Protein AF-0000000077934939 (afdb_homodimer)

Structure (mmCIF, N/CA/C/O backbone):
data_AF-0000000077934939-model_v1
#
loop_
_entity.id
_entity.type
_entity.pdbx_description
1 polymer 'HEPN domain-containing protein'
#
loop_
_atom_site.group_PDB
_atom_site.id
_atom_site.type_symbol
_atom_site.label_atom_id
_atom_site.label_alt_id
_atom_site.label_comp_id
_atom_site.label_asym_id
_atom_site.label_entity_id
_atom_site.label_seq_id
_atom_site.pdbx_PDB_ins_code
_atom_site.Cartn_x
_atom_site.Cartn_y
_atom_site.Cartn_z
_atom_site.occupancy
_atom_site.B_iso_or_equiv
_atom_site.auth_seq_id
_atom_site.auth_comp_id
_atom_site.auth_asym_id
_atom_site.auth_atom_id
_atom_site.pdbx_PDB_model_num
ATOM 1 N N . MET A 1 1 ? 3.49 -32.812 13.523 1 25.86 1 MET A N 1
ATOM 2 C CA . MET A 1 1 ? 4.418 -31.969 12.773 1 25.86 1 MET A CA 1
ATOM 3 C C . MET A 1 1 ? 3.678 -31.109 11.758 1 25.86 1 MET A C 1
ATOM 5 O O . MET A 1 1 ? 3.096 -31.625 10.805 1 25.86 1 MET A O 1
ATOM 9 N N . SER A 1 2 ? 3.084 -29.984 12.109 1 29.44 2 SER A N 1
ATOM 10 C CA . SER A 1 2 ? 2.1 -29.172 11.414 1 29.44 2 SER A CA 1
ATOM 11 C C . SER A 1 2 ? 2.662 -28.625 10.109 1 29.44 2 SER A C 1
ATOM 13 O O . SER A 1 2 ? 3.771 -28.078 10.078 1 29.44 2 SER A O 1
ATOM 15 N N . GLN A 1 3 ? 2.555 -29.281 9.023 1 32.81 3 GLN A N 1
ATOM 16 C CA . GLN A 1 3 ? 3.045 -28.938 7.695 1 32.81 3 GLN A CA 1
ATOM 17 C C . GLN A 1 3 ? 2.918 -27.438 7.434 1 32.81 3 GLN A C 1
ATOM 19 O O . GLN A 1 3 ? 1.808 -26.906 7.383 1 32.81 3 GLN A O 1
ATOM 24 N N . THR A 1 4 ? 3.721 -26.672 7.875 1 39.75 4 THR A N 1
ATOM 25 C CA . THR A 1 4 ? 3.859 -25.234 7.652 1 39.75 4 THR A CA 1
ATOM 26 C C . THR A 1 4 ? 3.637 -24.891 6.18 1 39.75 4 THR A C 1
ATOM 28 O O . THR A 1 4 ? 4.457 -25.234 5.328 1 39.75 4 THR A O 1
ATOM 31 N N . GLN A 1 5 ? 2.494 -25.109 5.656 1 40.03 5 GLN A N 1
ATOM 32 C CA . GLN A 1 5 ? 1.989 -24.984 4.293 1 40.03 5 GLN A CA 1
ATOM 33 C C . GLN A 1 5 ? 2.377 -23.641 3.684 1 40.03 5 GLN A C 1
ATOM 35 O O . GLN A 1 5 ? 1.931 -22.594 4.148 1 40.03 5 GLN A O 1
ATOM 40 N N . HIS A 1 6 ? 3.68 -23.547 3.371 1 50.12 6 HIS A N 1
ATOM 41 C CA . HIS A 1 6 ? 4.07 -22.469 2.475 1 50.12 6 HIS A CA 1
ATOM 42 C C . HIS A 1 6 ? 3.092 -22.328 1.313 1 50.12 6 HIS A C 1
ATOM 44 O O . HIS A 1 6 ? 2.834 -23.297 0.598 1 50.12 6 HIS A O 1
ATOM 50 N N . VAL A 1 7 ? 2.041 -21.531 1.434 1 57.69 7 VAL A N 1
ATOM 51 C CA . VAL A 1 7 ? 0.712 -21.703 0.86 1 57.69 7 VAL A CA 1
ATOM 52 C C . VAL A 1 7 ? 0.675 -21.125 -0.55 1 57.69 7 VAL A C 1
ATOM 54 O O . VAL A 1 7 ? 0.722 -21.859 -1.536 1 57.69 7 VAL A O 1
ATOM 57 N N . THR A 1 8 ? 0.71 -19.719 -0.631 1 56.31 8 THR A N 1
ATOM 58 C CA . THR A 1 8 ? 0.161 -19.141 -1.854 1 56.31 8 THR A CA 1
ATOM 59 C C . THR A 1 8 ? 1.22 -19.094 -2.951 1 56.31 8 THR A C 1
ATOM 61 O O . THR A 1 8 ? 0.967 -19.5 -4.086 1 56.31 8 THR A O 1
ATOM 64 N N . ARG A 1 9 ? 2.426 -18.734 -2.584 1 65.19 9 ARG A N 1
ATOM 65 C CA . ARG A 1 9 ? 3.461 -18.578 -3.602 1 65.19 9 ARG A CA 1
ATOM 66 C C . ARG A 1 9 ? 3.904 -19.938 -4.148 1 65.19 9 ARG A C 1
ATOM 68 O O . ARG A 1 9 ? 4.133 -20.078 -5.352 1 65.19 9 ARG A O 1
ATOM 75 N N . PHE A 1 10 ? 3.938 -20.797 -3.26 1 53.16 10 PHE A N 1
ATOM 76 C CA . PHE A 1 10 ? 4.336 -22.125 -3.68 1 53.16 10 PHE A CA 1
ATOM 77 C C . PHE A 1 10 ? 3.344 -22.703 -4.684 1 53.16 10 PHE A C 1
ATOM 79 O O . PHE A 1 10 ? 3.74 -23.25 -5.719 1 53.16 10 PHE A O 1
ATOM 86 N N . ILE A 1 11 ? 2.184 -22.547 -4.441 1 56.19 11 ILE A N 1
ATOM 87 C CA . ILE A 1 11 ? 1.147 -23.078 -5.316 1 56.19 11 ILE A CA 1
ATOM 88 C C . ILE A 1 11 ? 1.246 -22.438 -6.691 1 56.19 11 ILE A C 1
ATOM 90 O O . ILE A 1 11 ? 1.162 -23.109 -7.715 1 56.19 11 ILE A O 1
ATOM 94 N N . ILE A 1 12 ? 1.612 -21.25 -6.609 1 59.38 12 ILE A N 1
ATOM 95 C CA . ILE A 1 12 ? 1.693 -20.5 -7.859 1 59.38 12 ILE A CA 1
ATOM 96 C C . ILE A 1 12 ? 2.904 -20.969 -8.664 1 59.38 12 ILE A C 1
ATOM 98 O O . ILE A 1 12 ? 2.809 -21.172 -9.875 1 59.38 12 ILE A O 1
ATOM 102 N N . SER A 1 13 ? 3.988 -20.984 -7.938 1 60.22 13 SER A N 1
ATOM 103 C CA . SER A 1 13 ? 5.199 -21.406 -8.633 1 60.22 13 SER A CA 1
ATOM 104 C C . SER A 1 13 ? 4.996 -22.75 -9.336 1 60.22 13 SER A C 1
ATOM 106 O O . SER A 1 13 ? 5.445 -22.922 -10.469 1 60.22 13 SER A O 1
ATOM 108 N N . CYS A 1 14 ? 4.285 -23.594 -8.742 1 54.88 14 CYS A N 1
ATOM 109 C CA . CYS A 1 14 ? 4.027 -24.906 -9.305 1 54.88 14 CYS A CA 1
ATOM 110 C C . CYS A 1 14 ? 3.137 -24.812 -10.539 1 54.88 14 CYS A C 1
ATOM 112 O O . CYS A 1 14 ? 3.361 -25.516 -11.523 1 54.88 14 CYS A O 1
ATOM 114 N N . HIS A 1 15 ? 2.318 -23.906 -10.516 1 59.53 15 HIS A N 1
ATOM 115 C CA . HIS A 1 15 ? 1.362 -23.812 -11.609 1 59.53 15 HIS A CA 1
ATOM 116 C C . HIS A 1 15 ? 1.933 -23.016 -12.773 1 59.53 15 HIS A C 1
ATOM 118 O O . HIS A 1 15 ? 1.657 -23.312 -13.938 1 59.53 15 HIS A O 1
ATOM 124 N N . LEU A 1 16 ? 2.721 -22.062 -12.398 1 58.97 16 LEU A N 1
ATOM 125 C CA . LEU A 1 16 ? 3.379 -21.297 -13.453 1 58.97 16 LEU A CA 1
ATOM 126 C C . LEU A 1 16 ? 4.305 -22.172 -14.273 1 58.97 16 LEU A C 1
ATOM 128 O O . LEU A 1 16 ? 4.414 -22 -15.492 1 58.97 16 LEU A O 1
ATOM 132 N N . ALA A 1 17 ? 4.941 -23.062 -13.633 1 54.53 17 ALA A N 1
ATOM 133 C CA . ALA A 1 17 ? 5.824 -24 -14.336 1 54.53 17 ALA A CA 1
ATOM 134 C C . ALA A 1 17 ? 5.039 -24.844 -15.336 1 54.53 17 ALA A C 1
ATOM 136 O O . ALA A 1 17 ? 5.566 -25.219 -16.391 1 54.53 17 ALA A O 1
ATOM 137 N N . TYR A 1 18 ? 3.873 -25.109 -15.008 1 49.16 18 TYR A N 1
ATOM 138 C CA . TYR A 1 18 ? 3.045 -25.953 -15.859 1 49.16 18 TYR A CA 1
ATOM 139 C C . TYR A 1 18 ? 2.494 -25.172 -17.047 1 49.16 18 TYR A C 1
ATOM 141 O O . TYR A 1 18 ? 2.143 -25.766 -18.078 1 49.16 18 TYR A O 1
ATOM 149 N N . LEU A 1 19 ? 2.416 -23.875 -17.031 1 50.84 19 LEU A N 1
ATOM 150 C CA . LEU A 1 19 ? 1.651 -23.078 -17.984 1 50.84 19 LEU A CA 1
ATOM 151 C C . LEU A 1 19 ? 2.512 -22.688 -19.188 1 50.84 19 LEU A C 1
ATOM 153 O O . LEU A 1 19 ? 2.16 -21.766 -19.938 1 50.84 19 LEU A O 1
ATOM 157 N N . THR A 1 20 ? 3.619 -23.219 -19.422 1 47.97 20 THR A N 1
ATOM 158 C CA . THR A 1 20 ? 4.355 -22.938 -20.641 1 47.97 20 THR A CA 1
ATOM 159 C C . THR A 1 20 ? 3.441 -23.047 -21.859 1 47.97 20 THR A C 1
ATOM 161 O O . THR A 1 20 ? 3.744 -22.5 -22.922 1 47.97 20 THR A O 1
ATOM 164 N N . SER A 1 21 ? 2.328 -23.766 -21.719 1 48.47 21 SER A N 1
ATOM 165 C CA . SER A 1 21 ? 1.605 -24 -22.953 1 48.47 21 SER A CA 1
ATOM 166 C C . SER A 1 21 ? 0.452 -23.031 -23.125 1 48.47 21 SER A C 1
ATOM 168 O O . SER A 1 21 ? -0.296 -23.109 -24.109 1 48.47 21 SER A O 1
ATOM 170 N N . ILE A 1 22 ? 0.073 -22.219 -22.172 1 50.75 22 ILE A N 1
ATOM 171 C CA . ILE A 1 22 ? -1.159 -21.438 -22.281 1 50.75 22 ILE A CA 1
ATOM 172 C C . ILE A 1 22 ? -0.925 -20.219 -23.172 1 50.75 22 ILE A C 1
ATOM 174 O O . ILE A 1 22 ? 0.042 -19.484 -22.969 1 50.75 22 ILE A O 1
ATOM 178 N N . ASP A 1 23 ? -1.587 -19.969 -24.328 1 54.91 23 ASP A N 1
ATOM 179 C CA . ASP A 1 23 ? -1.701 -18.859 -25.266 1 54.91 23 ASP A CA 1
ATOM 180 C C . ASP A 1 23 ? -2.668 -17.797 -24.75 1 54.91 23 ASP A C 1
ATOM 182 O O . ASP A 1 23 ? -3.637 -18.125 -24.062 1 54.91 23 ASP A O 1
ATOM 186 N N . PRO A 1 24 ? -2.613 -16.328 -25.109 1 61.47 24 PRO A N 1
ATOM 187 C CA . PRO A 1 24 ? -1.602 -15.414 -25.641 1 61.47 24 PRO A CA 1
ATOM 188 C C . PRO A 1 24 ? -0.481 -15.133 -24.641 1 61.47 24 PRO A C 1
ATOM 190 O O . PRO A 1 24 ? -0.717 -15.133 -23.422 1 61.47 24 PRO A O 1
ATOM 193 N N . PRO A 1 25 ? 0.673 -15.07 -25.203 1 60.78 25 PRO A N 1
ATOM 194 C CA . PRO A 1 25 ? 1.934 -14.836 -24.484 1 60.78 25 PRO A CA 1
ATOM 195 C C . PRO A 1 25 ? 1.846 -13.68 -23.5 1 60.78 25 PRO A C 1
ATOM 197 O O . PRO A 1 25 ? 2.494 -13.711 -22.453 1 60.78 25 PRO A O 1
ATOM 200 N N . LYS A 1 26 ? 0.829 -12.844 -23.781 1 67.25 26 LYS A N 1
ATOM 201 C CA . LYS A 1 26 ? 0.764 -11.641 -22.953 1 67.25 26 LYS A CA 1
ATOM 202 C C . LYS A 1 26 ? 0.243 -11.953 -21.562 1 67.25 26 LYS A C 1
ATOM 204 O O . LYS A 1 26 ? 0.729 -11.406 -20.578 1 67.25 26 LYS A O 1
ATOM 209 N N . PHE A 1 27 ? -0.582 -12.906 -21.438 1 68.5 27 PHE A N 1
ATOM 210 C CA . PHE A 1 27 ? -1.16 -13.258 -20.141 1 68.5 27 PHE A CA 1
ATOM 211 C C . PHE A 1 27 ? -0.153 -14.008 -19.281 1 68.5 27 PHE A C 1
ATOM 213 O O . PH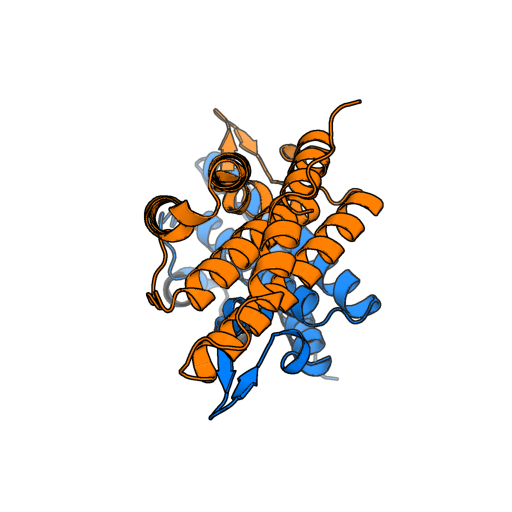E A 1 27 ? -0.09 -13.805 -18.062 1 68.5 27 PHE A O 1
ATOM 220 N N . ARG A 1 28 ? 0.558 -14.68 -20.016 1 77.88 28 ARG A N 1
ATOM 221 C CA . ARG A 1 28 ? 1.606 -15.398 -19.297 1 77.88 28 ARG A CA 1
ATOM 222 C C . ARG A 1 28 ? 2.645 -14.438 -18.734 1 77.88 28 ARG A C 1
ATOM 224 O O . ARG A 1 28 ? 3.109 -14.609 -17.609 1 77.88 28 ARG A O 1
ATOM 231 N N . GLU A 1 29 ? 2.871 -13.492 -19.547 1 83.94 29 GLU A N 1
ATOM 232 C CA . GLU A 1 29 ? 3.861 -12.523 -19.094 1 83.94 29 GLU A CA 1
ATOM 233 C C . GLU A 1 29 ? 3.334 -11.695 -17.922 1 83.94 29 GLU A C 1
ATOM 235 O O . GLU A 1 29 ? 4.09 -11.352 -17.016 1 83.94 29 GLU A O 1
ATOM 240 N N . PHE A 1 30 ? 2.105 -11.469 -17.984 1 86.69 30 PHE A N 1
ATOM 241 C CA . PHE A 1 30 ? 1.497 -10.703 -16.891 1 86.69 30 PHE A CA 1
ATOM 242 C C . PHE A 1 30 ? 1.431 -11.531 -15.617 1 86.69 30 PHE A C 1
ATOM 244 O O . PHE A 1 30 ? 1.684 -11.016 -14.531 1 86.69 30 PHE A O 1
ATOM 251 N N . ALA A 1 31 ? 1.086 -12.781 -15.734 1 87.44 31 ALA A N 1
ATOM 252 C CA . ALA A 1 31 ? 1.085 -13.688 -14.586 1 87.44 31 ALA A CA 1
ATOM 253 C C . ALA A 1 31 ? 2.469 -13.758 -13.945 1 87.44 31 ALA A C 1
ATOM 255 O O . ALA A 1 31 ? 2.596 -13.695 -12.719 1 87.44 31 ALA A O 1
ATOM 256 N N . LYS A 1 32 ? 3.428 -13.852 -14.773 1 89.12 32 LYS A N 1
ATOM 257 C CA . LYS A 1 32 ? 4.805 -13.875 -14.289 1 89.12 32 LYS A CA 1
ATOM 258 C C . LYS A 1 32 ? 5.156 -12.57 -13.578 1 89.12 32 LYS A C 1
ATOM 260 O O . LYS A 1 32 ? 5.855 -12.586 -12.562 1 89.12 32 LYS A O 1
ATOM 265 N N . GLY A 1 33 ? 4.656 -11.453 -14.172 1 91.44 33 GLY A N 1
ATOM 266 C CA . GLY A 1 33 ? 4.863 -10.164 -13.531 1 91.44 33 GLY A CA 1
ATOM 267 C C . GLY A 1 33 ? 4.266 -10.086 -12.133 1 91.44 33 GLY A C 1
ATOM 268 O O . GLY A 1 33 ? 4.934 -9.664 -11.188 1 91.44 33 GLY A O 1
ATOM 269 N N . PHE A 1 34 ? 3.104 -10.555 -12.016 1 91.88 34 PHE A N 1
ATOM 270 C CA . PHE A 1 34 ? 2.434 -10.562 -10.727 1 91.88 34 PHE A CA 1
ATOM 271 C C . PHE A 1 34 ? 3.178 -11.445 -9.727 1 91.88 34 PHE A C 1
ATOM 273 O O . PHE A 1 34 ? 3.338 -11.078 -8.562 1 91.88 34 PHE A O 1
ATOM 280 N N . TYR A 1 35 ? 3.596 -12.555 -10.195 1 91.5 35 TYR A N 1
ATOM 281 C CA . TYR A 1 35 ? 4.297 -13.484 -9.32 1 91.5 35 TYR A CA 1
ATOM 282 C C . TYR A 1 35 ? 5.609 -12.891 -8.828 1 91.5 35 TYR A C 1
ATOM 284 O O . TYR A 1 35 ? 5.961 -13.023 -7.652 1 91.5 35 TYR A O 1
ATOM 292 N N . ARG A 1 36 ? 6.293 -12.258 -9.711 1 94 36 ARG A N 1
ATOM 293 C CA . ARG A 1 36 ? 7.551 -11.625 -9.336 1 94 36 ARG A CA 1
ATOM 294 C C . ARG A 1 36 ? 7.324 -10.547 -8.281 1 94 36 ARG A C 1
ATOM 296 O O . ARG A 1 36 ? 8.078 -10.445 -7.312 1 94 36 ARG A O 1
ATOM 303 N N . VAL A 1 37 ? 6.34 -9.758 -8.469 1 96.38 37 VAL A N 1
ATOM 304 C CA . VAL A 1 37 ? 6.035 -8.695 -7.516 1 96.38 37 VAL A CA 1
ATOM 305 C C . VAL A 1 37 ? 5.613 -9.305 -6.18 1 96.38 37 VAL A C 1
ATOM 307 O O . VAL A 1 37 ? 6.012 -8.828 -5.117 1 96.38 37 VAL A O 1
ATOM 310 N N . ALA A 1 38 ? 4.852 -10.375 -6.219 1 95.69 38 ALA A N 1
ATOM 311 C CA . ALA A 1 38 ? 4.414 -11.047 -5 1 95.69 38 ALA A CA 1
ATOM 312 C C . ALA A 1 38 ? 5.605 -11.562 -4.199 1 95.69 38 ALA A C 1
ATOM 314 O O . ALA A 1 38 ? 5.617 -11.484 -2.969 1 95.69 38 ALA A O 1
ATOM 315 N N . ARG A 1 39 ? 6.531 -12.078 -4.895 1 95.44 39 ARG A N 1
ATOM 316 C CA . ARG A 1 39 ? 7.738 -12.57 -4.238 1 95.44 39 ARG A CA 1
ATOM 317 C C . ARG A 1 39 ? 8.492 -11.438 -3.559 1 95.44 39 ARG A C 1
ATOM 319 O O . ARG A 1 39 ? 8.969 -11.594 -2.43 1 95.44 39 ARG A O 1
ATOM 326 N N . ARG A 1 40 ? 8.602 -10.352 -4.227 1 97.25 40 ARG A N 1
ATOM 327 C CA . ARG A 1 40 ? 9.266 -9.188 -3.643 1 97.25 40 ARG A CA 1
ATOM 328 C C . ARG A 1 40 ? 8.508 -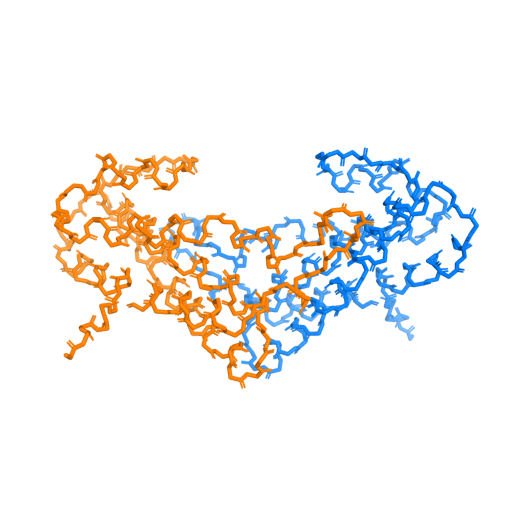8.68 -2.42 1 97.25 40 ARG A C 1
ATOM 330 O O . ARG A 1 40 ? 9.117 -8.281 -1.427 1 97.25 40 ARG A O 1
ATOM 337 N N . ASP A 1 41 ? 7.191 -8.688 -2.496 1 98 41 ASP A N 1
ATOM 338 C CA . ASP A 1 41 ? 6.375 -8.273 -1.358 1 98 41 ASP A CA 1
ATOM 339 C C . ASP A 1 41 ? 6.621 -9.18 -0.152 1 98 41 ASP A C 1
ATOM 341 O O . ASP A 1 41 ? 6.652 -8.711 0.987 1 98 41 ASP A O 1
ATOM 345 N N . ASN A 1 42 ? 6.738 -10.469 -0.422 1 97.56 42 ASN A N 1
ATOM 346 C CA . ASN A 1 42 ? 7.047 -11.398 0.662 1 97.56 42 ASN A CA 1
ATOM 347 C C . ASN A 1 42 ? 8.391 -11.07 1.311 1 97.56 42 ASN A C 1
ATOM 349 O O . ASN A 1 42 ? 8.516 -11.102 2.537 1 97.56 42 ASN A O 1
ATOM 353 N N . GLU A 1 43 ? 9.344 -10.766 0.51 1 98.19 43 GLU A N 1
ATOM 354 C CA . GLU A 1 43 ? 10.648 -10.367 1.025 1 98.19 43 GLU A CA 1
ATOM 355 C C . GLU A 1 43 ? 10.547 -9.094 1.87 1 98.19 43 GLU A C 1
ATOM 357 O O . GLU A 1 43 ? 11.172 -9 2.928 1 98.19 43 GLU A O 1
ATOM 362 N N . ARG A 1 44 ? 9.797 -8.148 1.394 1 98.56 44 ARG A N 1
ATOM 363 C CA . ARG A 1 44 ? 9.578 -6.91 2.133 1 98.56 44 ARG A CA 1
ATOM 364 C C . ARG A 1 44 ? 8.906 -7.18 3.473 1 98.56 44 ARG A C 1
ATOM 366 O O . ARG A 1 44 ? 9.25 -6.57 4.484 1 98.56 44 ARG A O 1
ATOM 373 N N . ALA A 1 45 ? 7.914 -8.047 3.461 1 98.5 45 ALA A N 1
ATOM 374 C CA . ALA A 1 45 ? 7.23 -8.398 4.699 1 98.5 45 ALA A CA 1
ATOM 375 C C . ALA A 1 45 ? 8.203 -8.984 5.719 1 98.5 45 ALA A C 1
ATOM 377 O O . ALA A 1 45 ? 8.188 -8.609 6.891 1 98.5 45 ALA A O 1
ATOM 378 N N . LYS A 1 46 ? 9.008 -9.875 5.27 1 98.56 46 LYS A N 1
ATOM 379 C CA . LYS A 1 46 ? 9.969 -10.531 6.148 1 98.56 46 LYS A CA 1
ATOM 380 C C . LYS A 1 46 ? 10.992 -9.539 6.68 1 98.56 46 LYS A C 1
ATOM 382 O O . LYS A 1 46 ? 11.359 -9.578 7.855 1 98.56 46 LYS A O 1
ATOM 387 N N . ARG A 1 47 ? 11.453 -8.656 5.812 1 98.62 47 ARG A N 1
ATOM 388 C CA . ARG A 1 47 ? 12.367 -7.613 6.258 1 98.62 47 ARG A CA 1
ATOM 389 C C . ARG A 1 47 ? 11.719 -6.723 7.312 1 98.62 47 ARG A C 1
ATOM 391 O O . ARG A 1 47 ? 12.359 -6.359 8.305 1 98.62 47 ARG A O 1
ATOM 398 N N . ALA A 1 48 ? 10.516 -6.309 7.09 1 98.75 48 ALA A N 1
ATOM 399 C CA . ALA A 1 48 ? 9.789 -5.469 8.039 1 98.75 48 ALA A CA 1
ATOM 400 C C . ALA A 1 48 ? 9.648 -6.16 9.391 1 98.75 48 ALA A C 1
ATOM 402 O O . ALA A 1 48 ? 9.758 -5.516 10.438 1 98.75 48 ALA A O 1
ATOM 403 N N . LEU A 1 49 ? 9.398 -7.445 9.383 1 98.62 49 LEU A N 1
ATOM 404 C CA . LEU A 1 49 ? 9.305 -8.203 10.625 1 98.62 49 LEU A CA 1
ATOM 405 C C . LEU A 1 49 ? 10.617 -8.148 11.391 1 98.62 49 LEU A C 1
ATOM 407 O O . LEU A 1 49 ? 10.617 -7.988 12.617 1 98.62 49 LEU A O 1
ATOM 411 N N . GLU A 1 50 ? 11.695 -8.32 10.688 1 98.44 50 GLU A N 1
ATOM 412 C CA . GLU A 1 50 ? 13.016 -8.328 11.289 1 98.44 50 GLU A CA 1
ATOM 413 C C . GLU A 1 50 ? 13.281 -7.039 12.055 1 98.44 50 GLU A C 1
ATOM 415 O O . GLU A 1 50 ? 13.93 -7.051 13.109 1 98.44 50 GLU A O 1
ATOM 420 N N . ILE A 1 51 ? 12.797 -5.93 11.594 1 98.19 51 ILE A N 1
ATOM 421 C CA . ILE A 1 51 ? 13.062 -4.648 12.242 1 98.19 51 ILE A CA 1
ATOM 422 C C . ILE A 1 51 ? 11.844 -4.219 13.055 1 98.19 51 ILE A C 1
ATOM 424 O O . ILE A 1 51 ? 11.719 -3.051 13.43 1 98.19 51 ILE A O 1
ATOM 428 N N . ARG A 1 52 ? 10.859 -5.098 13.141 1 98.38 52 ARG A N 1
ATOM 429 C CA . ARG A 1 52 ? 9.672 -4.965 13.984 1 98.38 52 ARG A CA 1
ATOM 430 C C . ARG A 1 52 ? 8.781 -3.828 13.492 1 98.38 52 ARG A C 1
ATOM 432 O O . ARG A 1 52 ? 8.188 -3.104 14.297 1 98.38 52 ARG A O 1
ATOM 439 N N . ASP A 1 53 ? 8.82 -3.506 12.266 1 98.69 53 ASP A N 1
ATOM 440 C CA . ASP A 1 53 ? 7.797 -2.682 11.641 1 98.69 53 ASP A CA 1
ATOM 441 C C . ASP A 1 53 ? 6.574 -3.518 11.258 1 98.69 53 ASP A C 1
ATOM 443 O O . ASP A 1 53 ? 6.441 -3.939 10.109 1 98.69 53 ASP A O 1
ATOM 447 N N . PHE A 1 54 ? 5.695 -3.629 12.18 1 98.69 54 PHE A N 1
ATOM 448 C CA . PHE A 1 54 ? 4.629 -4.613 12.055 1 98.69 54 PHE A CA 1
ATOM 449 C C . PHE A 1 54 ? 3.59 -4.156 11.039 1 98.69 54 PHE A C 1
ATOM 451 O O . PHE A 1 54 ? 3.133 -4.949 10.211 1 98.69 54 PHE A O 1
ATOM 458 N N . PRO A 1 55 ? 3.209 -2.877 10.992 1 98.62 55 PRO A N 1
ATOM 459 C CA . PRO A 1 55 ? 2.258 -2.461 9.953 1 98.62 55 PRO A CA 1
ATOM 460 C C . PRO A 1 55 ? 2.771 -2.723 8.539 1 98.62 55 PRO A C 1
ATOM 462 O O . PRO A 1 55 ? 2.039 -3.252 7.703 1 98.62 55 PRO A O 1
ATOM 465 N N . GLU A 1 56 ? 4.008 -2.389 8.289 1 98.56 56 GLU A N 1
ATOM 466 C CA . GLU A 1 56 ? 4.598 -2.65 6.977 1 98.56 56 GLU A CA 1
ATOM 467 C C . GLU A 1 56 ? 4.613 -4.145 6.668 1 98.56 56 GLU A C 1
ATOM 469 O O . GLU A 1 56 ? 4.328 -4.555 5.539 1 98.56 56 GLU A O 1
ATOM 474 N N . CYS A 1 57 ? 4.988 -4.93 7.676 1 98.69 57 CYS A N 1
ATOM 475 C CA . CYS A 1 57 ? 5.012 -6.383 7.527 1 98.69 57 CYS A CA 1
ATOM 476 C C . CYS A 1 57 ? 3.646 -6.91 7.109 1 98.69 57 CYS A C 1
ATOM 478 O O . CYS A 1 57 ? 3.541 -7.695 6.164 1 98.69 57 CYS A O 1
ATOM 480 N N . PHE A 1 58 ? 2.672 -6.512 7.828 1 98.44 58 PHE A N 1
ATOM 481 C CA . PHE A 1 58 ? 1.325 -7.031 7.613 1 98.44 58 PHE A CA 1
ATOM 482 C C . PHE A 1 58 ? 0.779 -6.578 6.266 1 98.44 58 PHE A C 1
ATOM 484 O O . PHE A 1 58 ? 0.153 -7.359 5.547 1 98.44 58 PHE A O 1
ATOM 491 N N . PHE A 1 59 ? 1.03 -5.352 5.844 1 98.12 59 PHE A N 1
ATOM 492 C CA . PHE A 1 59 ? 0.642 -4.816 4.547 1 98.12 59 PHE A CA 1
ATOM 493 C C . PHE A 1 59 ? 1.237 -5.645 3.416 1 98.12 59 PHE A C 1
ATOM 495 O O . PHE A 1 59 ? 0.514 -6.113 2.535 1 98.12 59 PHE A O 1
ATOM 502 N N . TYR A 1 60 ? 2.527 -5.875 3.504 1 98.38 60 TYR A N 1
ATOM 503 C CA . TYR A 1 60 ? 3.189 -6.559 2.396 1 98.38 60 TYR A CA 1
ATOM 504 C C . TYR A 1 60 ? 2.848 -8.047 2.391 1 98.38 60 TYR A C 1
ATOM 506 O O . TYR A 1 60 ? 2.871 -8.688 1.34 1 98.38 60 TYR A O 1
ATOM 514 N N . SER A 1 61 ? 2.529 -8.625 3.57 1 97.69 61 SER A N 1
ATOM 515 C CA . SER A 1 61 ? 2.012 -9.984 3.564 1 97.69 61 SER A CA 1
ATOM 516 C C . SER A 1 61 ? 0.707 -10.078 2.779 1 97.69 61 SER A C 1
ATOM 518 O O . SER A 1 61 ? 0.517 -11.008 1.988 1 97.69 61 SER A O 1
ATOM 520 N N . GLN A 1 62 ? -0.132 -9.164 3.098 1 97 62 GLN A N 1
ATOM 521 C CA . GLN A 1 62 ? -1.397 -9.109 2.371 1 97 62 GLN A CA 1
ATOM 522 C C . GLN A 1 62 ? -1.167 -8.938 0.874 1 97 62 GLN A C 1
ATOM 524 O O . GLN A 1 62 ? -1.763 -9.641 0.06 1 97 62 GLN A O 1
ATOM 529 N N . GLN A 1 63 ? -0.322 -7.977 0.48 1 96.5 63 GLN A N 1
ATOM 530 C CA . GLN A 1 63 ? -0.025 -7.715 -0.924 1 96.5 63 GLN A CA 1
ATOM 531 C C . GLN A 1 63 ? 0.547 -8.953 -1.607 1 96.5 63 GLN A C 1
ATOM 533 O O . GLN A 1 63 ? 0.204 -9.25 -2.752 1 96.5 63 GLN A O 1
ATOM 538 N N . SER A 1 64 ? 1.41 -9.633 -0.901 1 96.69 64 SER A N 1
ATOM 539 C CA . SER A 1 64 ? 2.033 -10.836 -1.448 1 96.69 64 SER A CA 1
ATOM 540 C C . SER A 1 64 ? 0.988 -11.898 -1.788 1 96.69 64 SER A C 1
ATOM 542 O O . SER A 1 64 ? 0.989 -12.445 -2.893 1 96.69 64 SER A O 1
ATOM 544 N N . VAL A 1 65 ? 0.106 -12.164 -0.891 1 94.81 65 VAL A N 1
ATOM 545 C CA . VAL A 1 65 ? -0.927 -13.172 -1.097 1 94.81 65 VAL A CA 1
ATOM 546 C C . VAL A 1 65 ? -1.854 -12.742 -2.23 1 94.81 65 VAL A C 1
ATOM 548 O O . VAL A 1 65 ? -2.148 -13.523 -3.133 1 94.81 65 VAL A O 1
ATOM 551 N N . GLU A 1 66 ? -2.332 -11.523 -2.191 1 92.94 66 GLU A N 1
ATOM 552 C CA . GLU A 1 66 ? -3.254 -11.016 -3.205 1 92.94 66 GLU A CA 1
ATOM 553 C C . GLU A 1 66 ? -2.652 -11.125 -4.602 1 92.94 66 GLU A C 1
ATOM 555 O O . GLU A 1 66 ? -3.303 -11.617 -5.527 1 92.94 66 GLU A O 1
ATOM 560 N N . LYS A 1 67 ? -1.459 -10.703 -4.773 1 92.88 67 LYS A N 1
ATOM 561 C CA . LYS A 1 67 ? -0.828 -10.695 -6.09 1 92.88 67 LYS A CA 1
ATOM 562 C C . LYS A 1 67 ? -0.485 -12.109 -6.539 1 92.88 67 LYS A C 1
ATOM 564 O O . LYS A 1 67 ? -0.495 -12.406 -7.738 1 92.88 67 LYS A O 1
ATOM 569 N N . SER A 1 68 ? -0.146 -13.023 -5.578 1 92.69 68 SER A N 1
ATOM 570 C CA . SER A 1 68 ? 0.031 -14.43 -5.93 1 92.69 68 SER A CA 1
ATOM 571 C C . SER A 1 68 ? -1.247 -15.016 -6.516 1 92.69 68 SER A C 1
ATOM 573 O O . SER A 1 68 ? -1.204 -15.742 -7.512 1 92.69 68 SER A O 1
ATOM 575 N N . VAL A 1 69 ? -2.324 -14.711 -5.895 1 90.5 69 VAL A N 1
ATOM 576 C CA . VAL A 1 69 ? -3.609 -15.211 -6.371 1 90.5 69 VAL A CA 1
ATOM 577 C C . VAL A 1 69 ? -3.934 -14.602 -7.73 1 90.5 69 VAL A C 1
ATOM 579 O O . VAL A 1 69 ? -4.41 -15.289 -8.633 1 90.5 69 VAL A O 1
ATOM 582 N N . LYS A 1 70 ? -3.672 -13.336 -7.918 1 89.56 70 LYS A N 1
ATOM 583 C CA . LYS A 1 70 ? -3.889 -12.68 -9.203 1 89.56 70 LYS A CA 1
ATOM 584 C C . LYS A 1 70 ? -3.039 -13.32 -10.297 1 89.56 70 LYS A C 1
ATOM 586 O O . LYS A 1 70 ? -3.477 -13.43 -11.445 1 89.56 70 LYS A O 1
ATOM 591 N N . ALA A 1 71 ? -1.821 -13.648 -9.93 1 89.25 71 ALA A N 1
ATOM 592 C CA . ALA A 1 71 ? -0.973 -14.352 -10.883 1 89.25 71 ALA A CA 1
ATOM 593 C C . ALA A 1 71 ? -1.632 -15.648 -11.352 1 89.25 71 ALA A C 1
ATOM 595 O O . ALA A 1 71 ? -1.637 -15.953 -12.547 1 89.25 71 ALA A O 1
ATOM 596 N N . MET A 1 72 ? -2.23 -16.375 -10.453 1 86.31 72 MET A N 1
ATOM 597 C CA . MET A 1 72 ? -2.902 -17.641 -10.789 1 86.31 72 MET A CA 1
ATOM 598 C C . MET A 1 72 ? -4.117 -17.375 -11.68 1 86.31 72 MET A C 1
ATOM 600 O O . MET A 1 72 ? -4.367 -18.125 -12.633 1 86.31 72 MET A O 1
ATOM 604 N N . LEU A 1 73 ? -4.836 -16.359 -11.312 1 86.19 73 LEU A N 1
ATOM 605 C CA . LEU A 1 73 ? -6.031 -16.016 -12.078 1 86.19 73 LEU A CA 1
ATOM 606 C C . LEU A 1 73 ? -5.664 -15.594 -13.5 1 86.19 73 LEU A C 1
ATOM 608 O O . LEU A 1 73 ? -6.379 -15.914 -14.453 1 86.19 73 LEU A O 1
ATOM 612 N N . GLU A 1 74 ? -4.59 -14.789 -13.594 1 84.06 74 GLU A N 1
ATOM 613 C CA . GLU A 1 74 ? -4.141 -14.344 -14.914 1 84.06 74 GLU A CA 1
ATOM 614 C C . GLU A 1 74 ? -3.762 -15.531 -15.797 1 84.06 74 GLU A C 1
ATOM 616 O O . GLU A 1 74 ? -3.918 -15.477 -17.016 1 84.06 74 GLU A O 1
ATOM 621 N N . LEU A 1 75 ? -3.254 -16.547 -15.219 1 79.88 75 LEU A N 1
ATOM 622 C CA . LEU A 1 75 ? -2.902 -17.75 -15.961 1 79.88 75 LEU A CA 1
ATOM 623 C C . LEU A 1 75 ? -4.145 -18.391 -16.562 1 79.88 75 LEU A C 1
ATOM 625 O O . LEU A 1 75 ? -4.062 -19.062 -17.594 1 79.88 75 LEU A O 1
ATOM 629 N N . LYS A 1 76 ? -5.238 -18.234 -15.938 1 76.69 76 LYS A N 1
ATOM 630 C CA . LYS A 1 76 ? -6.48 -18.812 -16.422 1 76.69 76 LYS A CA 1
ATOM 631 C C . LYS A 1 76 ? -7.188 -17.891 -17.406 1 76.69 76 LYS A C 1
ATOM 633 O O . LYS A 1 76 ? -8.25 -18.219 -17.938 1 76.69 76 LYS A O 1
ATOM 638 N N . LEU A 1 77 ? -6.539 -16.812 -17.812 1 65.31 77 LEU A N 1
ATOM 639 C CA . LEU A 1 77 ? -7.02 -15.852 -18.797 1 65.31 77 LEU A CA 1
ATOM 640 C C . LEU A 1 77 ? -8.281 -15.156 -18.312 1 65.31 77 LEU A C 1
ATOM 642 O O . LEU A 1 77 ? -9.148 -14.789 -19.094 1 65.31 77 LEU A O 1
ATOM 646 N N . ILE A 1 78 ? -8.508 -15.219 -17.188 1 59.03 78 ILE A N 1
ATOM 647 C CA . ILE A 1 78 ? -9.688 -14.555 -16.672 1 59.03 78 ILE A CA 1
ATOM 648 C C . ILE A 1 78 ? -9.375 -13.078 -16.406 1 59.03 78 ILE A C 1
ATOM 650 O O . ILE A 1 78 ? -8.594 -12.75 -15.516 1 59.03 78 ILE A O 1
ATOM 654 N N . TYR A 1 79 ? -8.867 -12.422 -17.531 1 53.81 79 TYR A N 1
ATOM 655 C CA . TYR A 1 79 ? -8.453 -11.039 -17.281 1 53.81 79 TYR A CA 1
ATOM 656 C C . TYR A 1 79 ? -9.656 -10.156 -17 1 53.81 79 TYR A C 1
ATOM 658 O O . TYR A 1 79 ? -10.57 -10.039 -17.812 1 53.81 79 TYR A O 1
ATOM 666 N N . ARG A 1 80 ? -10.008 -10.078 -15.773 1 59.69 80 ARG A N 1
ATOM 667 C CA . ARG A 1 80 ? -10.969 -9.023 -15.484 1 59.69 80 ARG A CA 1
ATOM 668 C C . ARG A 1 80 ? -10.266 -7.785 -14.93 1 59.69 80 ARG A C 1
ATOM 670 O O . ARG A 1 80 ? -9.234 -7.898 -14.258 1 59.69 80 ARG A O 1
ATOM 677 N N . LYS A 1 81 ? -10.602 -6.645 -15.461 1 55.5 81 LYS A N 1
ATOM 678 C CA . LYS A 1 81 ? -10.023 -5.367 -15.055 1 55.5 81 LYS A CA 1
ATOM 679 C C . LYS A 1 81 ? -10.094 -5.188 -13.539 1 55.5 81 LYS A C 1
ATOM 681 O O . LYS A 1 81 ? -9.109 -4.789 -12.906 1 55.5 81 LYS A O 1
ATOM 686 N N . GLU A 1 82 ? -11.297 -5.406 -13.047 1 62.34 82 GLU A N 1
ATOM 687 C CA . GLU A 1 82 ? -11.469 -5.234 -11.609 1 62.34 82 GLU A CA 1
ATOM 688 C C . GLU A 1 82 ? -11.727 -6.574 -10.922 1 62.34 82 GLU A C 1
ATOM 690 O O . GLU A 1 82 ? -12.516 -7.387 -11.414 1 62.34 82 GLU A O 1
ATOM 695 N N . HIS A 1 83 ? -10.828 -6.82 -10.062 1 65.31 83 HIS A N 1
ATOM 696 C CA . HIS A 1 83 ? -10.945 -8.133 -9.43 1 65.31 83 HIS A CA 1
ATOM 697 C C . HIS A 1 83 ? -11.5 -8.008 -8.016 1 65.31 83 HIS A C 1
ATOM 699 O O . HIS A 1 83 ? -11.062 -7.156 -7.242 1 65.31 83 HIS A O 1
ATOM 705 N N . ASP A 1 84 ? -12.578 -8.641 -7.891 1 82.81 84 ASP A N 1
ATOM 706 C CA . ASP A 1 84 ? -12.789 -9.188 -6.555 1 82.81 84 ASP A CA 1
ATOM 707 C C . ASP A 1 84 ? -11.992 -10.469 -6.355 1 82.81 84 ASP A C 1
ATOM 709 O O . ASP A 1 84 ? -12.453 -11.555 -6.707 1 82.81 84 ASP A O 1
ATOM 713 N N . VAL A 1 85 ? -10.875 -10.438 -5.746 1 87.88 85 VAL A N 1
ATOM 714 C CA . VAL A 1 85 ? -9.859 -11.492 -5.75 1 87.88 85 VAL A CA 1
ATOM 715 C C . VAL A 1 85 ? -10.406 -12.734 -5.059 1 87.88 85 VAL A C 1
ATOM 717 O O . VAL A 1 85 ? -10.18 -13.859 -5.516 1 87.88 85 VAL A O 1
ATOM 720 N N . ILE A 1 86 ? -11.164 -12.547 -3.998 1 89.31 86 ILE A N 1
ATOM 721 C CA . ILE A 1 86 ? -11.703 -13.695 -3.268 1 89.31 86 ILE A CA 1
ATOM 722 C C . ILE A 1 86 ? -12.742 -14.414 -4.121 1 89.31 86 ILE A C 1
ATOM 724 O O . ILE A 1 86 ? -12.688 -15.633 -4.293 1 89.31 86 ILE A O 1
ATOM 728 N N . ALA A 1 87 ? -13.672 -13.68 -4.645 1 88.5 87 ALA A N 1
ATOM 729 C CA . ALA A 1 87 ? -14.711 -14.266 -5.488 1 88.5 87 ALA A CA 1
ATOM 730 C C . ALA A 1 87 ? -14.109 -14.922 -6.727 1 88.5 87 ALA A C 1
ATOM 732 O O . ALA A 1 87 ? -14.508 -16.031 -7.113 1 88.5 87 ALA A O 1
ATOM 733 N N . ASP A 1 88 ? -13.172 -14.266 -7.32 1 88.81 88 ASP A N 1
ATOM 734 C CA . ASP A 1 88 ? -12.539 -14.781 -8.523 1 88.81 88 ASP A CA 1
ATOM 735 C C . ASP A 1 88 ? -11.773 -16.078 -8.234 1 88.81 88 ASP A C 1
ATOM 737 O O . ASP A 1 88 ? -11.836 -17.031 -9.016 1 88.81 88 ASP A O 1
ATOM 741 N N . ALA A 1 89 ? -11.062 -16.047 -7.148 1 88.25 89 ALA A N 1
ATOM 742 C CA . ALA A 1 89 ? -10.32 -17.25 -6.773 1 88.25 89 ALA A CA 1
ATOM 743 C C . ALA A 1 89 ? -11.266 -18.422 -6.527 1 88.25 89 ALA A C 1
ATOM 745 O O . ALA A 1 89 ? -11.039 -19.516 -7.043 1 88.25 89 ALA A O 1
ATOM 746 N N . SER A 1 90 ? -12.305 -18.156 -5.828 1 89.94 90 SER A N 1
ATOM 747 C CA . SER A 1 90 ? -13.266 -19.188 -5.484 1 89.94 90 SER A CA 1
ATOM 748 C C . SER A 1 90 ? -13.906 -19.797 -6.738 1 89.94 90 SER A C 1
ATOM 750 O O . SER A 1 90 ? -14.133 -21 -6.805 1 89.94 90 SER A O 1
ATOM 752 N N . SER A 1 91 ? -14.117 -19 -7.684 1 89.38 91 SER A N 1
ATOM 753 C CA . SER A 1 91 ? -14.875 -19.422 -8.859 1 89.38 91 SER A CA 1
ATOM 754 C C . SER A 1 91 ? -13.961 -20.031 -9.914 1 89.38 91 SER A C 1
ATOM 756 O O . SER A 1 91 ? -14.398 -20.844 -10.734 1 89.38 91 SER A O 1
ATOM 758 N N . ASN A 1 92 ? -12.703 -19.609 -9.852 1 86.19 92 ASN A N 1
ATOM 759 C CA . ASN A 1 92 ? -11.914 -19.922 -11.039 1 86.19 92 ASN A CA 1
ATOM 760 C C . ASN A 1 92 ? -10.711 -20.797 -10.703 1 86.19 92 ASN A C 1
ATOM 762 O O . ASN A 1 92 ? -10.023 -21.281 -11.609 1 86.19 92 ASN A O 1
ATOM 766 N N . LEU A 1 93 ? -10.461 -21.031 -9.438 1 87.5 93 LEU A N 1
ATOM 767 C CA . LEU A 1 93 ? -9.266 -21.797 -9.094 1 87.5 93 LEU A CA 1
ATOM 768 C C . LEU A 1 93 ? -9.641 -23.141 -8.461 1 87.5 93 LEU A C 1
ATOM 770 O O . LEU A 1 93 ? -8.938 -23.625 -7.574 1 87.5 93 LEU A O 1
ATOM 774 N N . GLN A 1 94 ? -10.672 -23.703 -8.844 1 87.38 94 GLN A N 1
ATOM 775 C CA . GLN A 1 94 ? -11.164 -24.969 -8.312 1 87.38 94 GLN A CA 1
ATOM 776 C C . GLN A 1 94 ? -10.188 -26.109 -8.609 1 87.38 94 GLN A C 1
ATOM 778 O O . GLN A 1 94 ? -10.148 -27.109 -7.891 1 87.38 94 GLN A O 1
ATOM 783 N N . ASP A 1 95 ? -9.445 -25.984 -9.602 1 84.75 95 ASP A N 1
ATOM 784 C CA . ASP A 1 95 ? -8.492 -27.016 -9.984 1 84.75 95 ASP A CA 1
ATOM 785 C C . ASP A 1 95 ? -7.418 -27.188 -8.914 1 84.75 95 ASP A C 1
ATOM 787 O O . ASP A 1 95 ? -6.695 -28.188 -8.914 1 84.75 95 ASP A O 1
ATOM 791 N N . LEU A 1 96 ? -7.34 -26.25 -8.008 1 84.75 96 LEU A N 1
ATOM 792 C CA . LEU A 1 96 ? -6.387 -26.359 -6.91 1 84.75 96 LEU A CA 1
ATOM 793 C C . LEU A 1 96 ? -6.824 -27.438 -5.918 1 84.75 96 LEU A C 1
ATOM 795 O O . LEU A 1 96 ? -6.039 -27.859 -5.07 1 84.75 96 LEU A O 1
ATOM 799 N N . GLY A 1 97 ? -8.094 -27.875 -6.012 1 87.44 97 GLY A N 1
ATOM 800 C CA . GLY A 1 97 ? -8.586 -28.875 -5.082 1 87.44 97 GLY A CA 1
ATOM 801 C C . GLY A 1 97 ? -8.57 -28.406 -3.637 1 87.44 97 GLY A C 1
ATOM 802 O O . GLY A 1 97 ? -9.07 -27.328 -3.324 1 87.44 97 GLY A O 1
ATOM 803 N N . GLU A 1 98 ? -7.898 -29.156 -2.795 1 85.19 98 GLU A N 1
ATOM 804 C CA . GLU A 1 98 ? -7.863 -28.875 -1.364 1 85.19 98 GLU A CA 1
ATOM 805 C C . GLU A 1 98 ? -7.023 -27.641 -1.068 1 85.19 98 GLU A C 1
ATOM 807 O O . GLU A 1 98 ? -7.23 -26.969 -0.055 1 85.19 98 GLU A O 1
ATOM 812 N N . GLU A 1 99 ? -6.137 -27.344 -1.945 1 86.69 99 GLU A N 1
ATOM 813 C CA . GLU A 1 99 ? -5.273 -26.188 -1.757 1 86.69 99 GLU A CA 1
ATOM 814 C C . GLU A 1 99 ? -6.055 -24.891 -1.917 1 86.69 99 GLU A C 1
ATOM 816 O O . GLU A 1 99 ? -5.609 -23.828 -1.468 1 86.69 99 GLU A O 1
ATOM 821 N N . LEU A 1 100 ? -7.195 -24.984 -2.559 1 88.5 100 LEU A N 1
ATOM 822 C CA . LEU A 1 100 ? -8.023 -23.812 -2.738 1 88.5 100 LEU A CA 1
ATOM 823 C C . LEU A 1 100 ? -8.469 -23.234 -1.393 1 88.5 100 LEU A C 1
ATOM 825 O O . LEU A 1 100 ? -8.5 -22.016 -1.206 1 88.5 100 LEU A O 1
ATOM 829 N N . ASP A 1 101 ? -8.773 -24.125 -0.501 1 89.44 101 ASP A N 1
ATOM 830 C CA . ASP A 1 101 ? -9.188 -23.688 0.825 1 89.44 101 ASP A CA 1
ATOM 831 C C . ASP A 1 101 ? -8.078 -22.891 1.506 1 89.44 101 ASP A C 1
ATOM 833 O O . ASP A 1 101 ? -8.352 -21.922 2.217 1 89.44 101 ASP A O 1
ATOM 837 N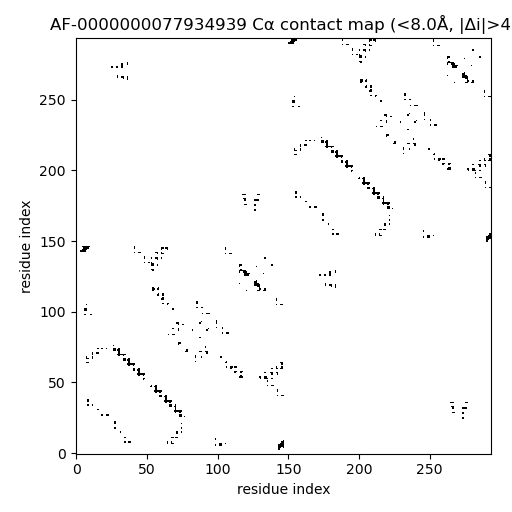 N . VAL A 1 102 ? -6.887 -23.297 1.318 1 88.88 102 VAL A N 1
ATOM 838 C CA . VAL A 1 102 ? -5.742 -22.609 1.905 1 88.88 102 VAL A CA 1
ATOM 839 C C . VAL A 1 102 ? -5.633 -21.203 1.333 1 88.88 102 VAL A C 1
ATOM 841 O O . VAL A 1 102 ? -5.414 -20.234 2.074 1 88.88 102 VAL A O 1
ATOM 844 N N . VAL A 1 103 ? -5.789 -21.125 0.049 1 90.56 103 VAL A N 1
ATOM 845 C CA . VAL A 1 103 ? -5.711 -19.859 -0.646 1 90.56 103 VAL A CA 1
ATOM 846 C C . VAL A 1 103 ? -6.832 -18.938 -0.158 1 90.56 103 VAL A C 1
ATOM 848 O O . VAL A 1 103 ? -6.59 -17.766 0.172 1 90.56 103 VAL A O 1
ATOM 851 N N . LEU A 1 104 ? -8.016 -19.469 -0.063 1 92.31 104 LEU A N 1
ATOM 852 C CA . LEU A 1 104 ? -9.172 -18.672 0.338 1 92.31 104 LEU A CA 1
ATOM 853 C C . LEU A 1 104 ? -9.055 -18.234 1.798 1 92.31 104 LEU A C 1
ATOM 855 O O . LEU A 1 104 ? -9.438 -17.125 2.152 1 92.31 104 LEU A O 1
ATOM 859 N N . ASN A 1 105 ? -8.523 -19.109 2.623 1 92.75 105 ASN A N 1
ATOM 860 C CA . ASN A 1 105 ? -8.305 -18.766 4.023 1 92.75 105 ASN A CA 1
ATOM 861 C C . ASN A 1 105 ? -7.277 -17.641 4.172 1 92.75 105 ASN A C 1
ATOM 863 O O . ASN A 1 105 ? -7.43 -16.766 5.02 1 92.75 105 ASN A O 1
ATOM 867 N N . ALA A 1 106 ? -6.246 -17.719 3.398 1 93.31 106 ALA A N 1
ATOM 868 C CA . ALA A 1 106 ? -5.227 -16.672 3.414 1 93.31 106 ALA A CA 1
ATOM 869 C C . ALA A 1 106 ? -5.816 -15.32 3.016 1 93.31 106 ALA A C 1
ATOM 871 O O . ALA A 1 106 ? -5.578 -14.312 3.68 1 93.31 106 ALA A O 1
ATOM 872 N N . LEU A 1 107 ? -6.594 -15.336 1.939 1 93.81 107 LEU A N 1
ATOM 873 C CA . LEU A 1 107 ? -7.238 -14.117 1.471 1 93.81 107 LEU A CA 1
ATOM 874 C C . LEU A 1 107 ? -8.188 -13.562 2.525 1 93.81 107 LEU A C 1
ATOM 876 O O . LEU A 1 107 ? -8.227 -12.352 2.758 1 93.81 107 LEU A O 1
ATOM 880 N N . ASP A 1 108 ? -8.898 -14.43 3.17 1 92.62 108 ASP A N 1
ATOM 881 C CA . ASP A 1 108 ? -9.859 -14.016 4.188 1 92.62 108 ASP A CA 1
ATOM 882 C C . ASP A 1 108 ? -9.156 -13.414 5.398 1 92.62 108 ASP A C 1
ATOM 884 O O . ASP A 1 108 ? -9.547 -12.344 5.875 1 92.62 108 ASP A O 1
ATOM 888 N N . TYR A 1 109 ? -8.141 -14.094 5.863 1 93.94 109 TYR A N 1
ATOM 889 C CA . TYR A 1 109 ? -7.387 -13.609 7.016 1 93.94 109 TYR A CA 1
ATOM 890 C C . TYR A 1 109 ? -6.816 -12.219 6.75 1 93.94 109 TYR A C 1
ATOM 892 O O . TYR A 1 109 ? -6.82 -11.359 7.637 1 93.94 109 TYR A O 1
ATOM 900 N N . LEU A 1 110 ? -6.355 -11.984 5.52 1 95.25 110 LEU A N 1
ATOM 901 C CA . LEU A 1 110 ? -5.633 -10.758 5.211 1 95.25 110 LEU A CA 1
ATOM 902 C C . LEU A 1 110 ? -6.562 -9.719 4.582 1 95.25 110 LEU A C 1
ATOM 904 O O . LEU A 1 110 ? -6.113 -8.656 4.156 1 95.25 110 LEU A O 1
ATOM 908 N N . SER A 1 111 ? -7.812 -9.914 4.398 1 89.88 111 SER A N 1
ATOM 909 C CA . SER A 1 111 ? -8.766 -9.031 3.729 1 89.88 111 SER A CA 1
ATOM 910 C C . SER A 1 111 ? -8.789 -7.652 4.379 1 89.88 111 SER A C 1
ATOM 912 O O . SER A 1 111 ? -8.953 -6.641 3.695 1 89.88 111 SER A O 1
ATOM 914 N N . GLY A 1 112 ? -8.609 -7.5 5.652 1 87.44 112 GLY A N 1
ATOM 915 C CA . GLY A 1 112 ? -8.633 -6.223 6.344 1 87.44 112 GLY A CA 1
ATOM 916 C C . GLY A 1 112 ? -7.254 -5.629 6.555 1 87.44 112 GLY A C 1
ATOM 917 O O . GLY A 1 112 ? -7.121 -4.516 7.066 1 87.44 112 GLY A O 1
ATOM 918 N N . ALA A 1 113 ? -6.281 -6.355 6.141 1 89.31 113 ALA A N 1
ATOM 919 C CA . ALA A 1 113 ? -4.91 -5.949 6.426 1 89.31 113 ALA A CA 1
ATOM 920 C C . ALA A 1 113 ? -4.574 -4.629 5.734 1 89.31 113 ALA A C 1
ATOM 922 O O . ALA A 1 113 ? -3.861 -3.791 6.289 1 89.31 113 ALA A O 1
ATOM 923 N N . TRP A 1 114 ? -5.078 -4.453 4.559 1 88.69 114 TRP A N 1
ATOM 924 C CA . TRP A 1 114 ? -4.812 -3.223 3.82 1 88.69 114 TRP A CA 1
ATOM 925 C C . TRP A 1 114 ? -5.184 -1.997 4.652 1 88.69 114 TRP A C 1
ATOM 927 O O . TRP A 1 114 ? -4.34 -1.134 4.902 1 88.69 114 TRP A O 1
ATOM 937 N N . ASP A 1 115 ? -6.297 -1.956 5.105 1 90.75 115 ASP A N 1
ATOM 938 C CA . ASP A 1 115 ? -6.789 -0.787 5.828 1 90.75 115 ASP A CA 1
ATOM 939 C C . ASP A 1 115 ? -6.117 -0.662 7.191 1 90.75 115 ASP A C 1
ATOM 941 O O . ASP A 1 115 ? -5.586 0.398 7.535 1 90.75 115 ASP A O 1
ATOM 945 N N . ILE A 1 116 ? -6.07 -1.731 7.934 1 93.94 116 ILE A N 1
ATOM 946 C CA . ILE A 1 116 ? -5.629 -1.684 9.328 1 93.94 116 ILE A CA 1
ATOM 947 C C . ILE A 1 116 ? -4.125 -1.431 9.383 1 93.94 116 ILE A C 1
ATOM 949 O O . ILE A 1 116 ? -3.609 -0.939 10.391 1 93.94 116 ILE A O 1
ATOM 953 N N . SER A 1 117 ? -3.418 -1.744 8.305 1 96.94 117 SER A N 1
ATOM 954 C CA . SER A 1 117 ? -1.967 -1.584 8.305 1 96.94 117 SER A CA 1
ATOM 955 C C . SER A 1 117 ? -1.562 -0.21 7.785 1 96.94 117 SER A C 1
ATOM 957 O O . SER A 1 117 ? -0.403 0.189 7.902 1 96.94 117 SER A O 1
ATOM 959 N N . GLN A 1 118 ? -2.516 0.538 7.238 1 96.12 118 GLN A N 1
ATOM 960 C CA . GLN A 1 118 ? -2.084 1.725 6.508 1 96.12 118 GLN A CA 1
ATOM 961 C C . GLN A 1 118 ? -2.754 2.98 7.055 1 96.12 118 GLN A C 1
ATOM 963 O O . GLN A 1 118 ? -2.215 4.082 6.934 1 96.12 118 GLN A O 1
ATOM 968 N N . TYR A 1 119 ? -3.914 2.812 7.637 1 93.94 119 TYR A N 1
ATOM 969 C CA . TYR A 1 119 ? -4.688 4.004 7.965 1 93.94 119 TYR A CA 1
ATOM 970 C C . TYR A 1 119 ? -5.07 4.016 9.438 1 93.94 119 TYR A C 1
ATOM 972 O O . TYR A 1 119 ? -5.234 2.959 10.055 1 93.94 119 TYR A O 1
ATOM 980 N N . PRO A 1 120 ? -5.219 5.199 9.984 1 93.25 120 PRO A N 1
ATOM 981 C CA . PRO A 1 120 ? -5.883 5.27 11.289 1 93.25 120 PRO A CA 1
ATOM 982 C C . PRO A 1 120 ? -7.371 4.938 11.211 1 93.25 120 PRO A C 1
ATOM 984 O O . PRO A 1 120 ? -7.996 5.129 10.164 1 93.25 120 PRO A O 1
ATOM 987 N N . PHE A 1 121 ? -7.883 4.473 12.312 1 89.62 121 PHE A N 1
ATOM 988 C CA . PHE A 1 121 ? -9.297 4.129 12.344 1 89.62 121 PHE A CA 1
ATOM 989 C C . PHE A 1 121 ? -9.852 4.27 13.758 1 89.62 121 PHE A C 1
ATOM 991 O O . PHE A 1 121 ? -9.094 4.316 14.727 1 89.62 121 PHE A O 1
ATOM 998 N N . PHE A 1 122 ? -11.109 4.445 13.781 1 84.94 122 PHE A N 1
ATOM 999 C CA . PHE A 1 122 ? -11.766 4.516 15.078 1 84.94 122 PHE A CA 1
ATOM 1000 C C . PHE A 1 122 ? -11.922 3.125 15.68 1 84.94 122 PHE A C 1
ATOM 1002 O O . PHE A 1 122 ? -12.375 2.197 15.008 1 84.94 122 PHE A O 1
ATOM 1009 N N . ASN A 1 123 ? -11.43 2.934 16.828 1 84.5 123 ASN A N 1
ATOM 1010 C CA . ASN A 1 123 ? -11.648 1.765 17.672 1 84.5 123 ASN A CA 1
ATOM 1011 C C . ASN A 1 123 ? -12.391 2.127 18.953 1 84.5 123 ASN A C 1
ATOM 1013 O O . ASN A 1 123 ? -11.789 2.615 19.922 1 84.5 123 ASN A O 1
ATOM 1017 N N . ALA A 1 124 ? -13.656 1.952 18.938 1 83.44 124 ALA A N 1
ATOM 1018 C CA . ALA A 1 124 ? -14.555 2.471 19.969 1 83.44 124 ALA A CA 1
ATOM 1019 C C . ALA A 1 124 ? -14.508 3.994 20.016 1 83.44 124 ALA A C 1
ATOM 1021 O O . ALA A 1 124 ? -14.766 4.664 19.016 1 83.44 124 ALA A O 1
ATOM 1022 N N . ASP A 1 125 ? -14.062 4.625 21 1 79.38 125 ASP A N 1
ATOM 1023 C CA . ASP A 1 125 ? -14.109 6.078 21.125 1 79.38 125 ASP A CA 1
ATOM 1024 C C . ASP A 1 125 ? -12.711 6.68 21.031 1 79.38 125 ASP A C 1
ATOM 1026 O O . ASP A 1 125 ? -12.492 7.836 21.391 1 79.38 125 ASP A O 1
ATOM 1030 N N . THR A 1 126 ? -11.859 5.77 20.5 1 86.19 126 THR A N 1
ATOM 1031 C CA . THR A 1 126 ? -10.484 6.262 20.391 1 86.19 126 THR A CA 1
ATOM 1032 C C . THR A 1 126 ? -9.93 6.035 19 1 86.19 126 THR A C 1
ATOM 1034 O O . THR A 1 126 ? -10.352 5.109 18.297 1 86.19 126 THR A O 1
ATOM 1037 N N . VAL A 1 127 ? -9.125 6.941 18.531 1 89.31 127 VAL A N 1
ATOM 1038 C CA . VAL A 1 127 ? -8.438 6.762 17.25 1 89.31 127 VAL A CA 1
ATOM 1039 C C . VAL A 1 127 ? -7.234 5.84 17.438 1 89.31 127 VAL A C 1
ATOM 1041 O O . VAL A 1 127 ? -6.414 6.059 18.344 1 89.31 127 VAL A O 1
ATOM 1044 N N . THR A 1 128 ? -7.227 4.828 16.688 1 93.69 128 THR A N 1
ATOM 1045 C CA . THR A 1 128 ? -6.156 3.838 16.703 1 93.69 128 THR A CA 1
ATOM 1046 C C . THR A 1 128 ? -5.359 3.893 15.398 1 93.69 128 THR A C 1
ATOM 1048 O O . THR A 1 128 ? -5.93 4.086 14.32 1 93.69 128 THR A O 1
ATOM 1051 N N . THR A 1 129 ? -4.02 3.83 15.492 1 96.38 129 THR A N 1
ATOM 1052 C CA . THR A 1 129 ? -3.16 3.797 14.312 1 96.38 129 THR A CA 1
ATOM 1053 C C . THR A 1 129 ? -2.641 2.383 14.062 1 96.38 129 THR A C 1
ATOM 1055 O O . THR A 1 129 ? -2.73 1.52 14.938 1 96.38 129 THR A O 1
ATOM 1058 N N . PRO A 1 130 ? -2.078 2.115 12.867 1 97.81 130 PRO A N 1
ATOM 1059 C CA . PRO A 1 130 ? -1.52 0.796 12.555 1 97.81 130 PRO A CA 1
ATOM 1060 C C . PRO A 1 130 ? -0.453 0.356 13.562 1 97.81 130 PRO A C 1
ATOM 1062 O O . PRO A 1 130 ? -0.409 -0.814 13.945 1 97.81 130 PRO A O 1
ATOM 1065 N N . GLU A 1 131 ? 0.344 1.308 13.992 1 97.25 131 GLU A N 1
ATOM 1066 C CA . GLU A 1 131 ? 1.423 0.988 14.922 1 97.25 131 GLU A CA 1
ATOM 1067 C C . GLU A 1 131 ? 0.875 0.442 16.234 1 97.25 131 GLU A C 1
ATOM 1069 O O . GLU A 1 131 ? 1.521 -0.378 16.891 1 97.25 131 GLU A O 1
ATOM 1074 N N . ASP A 1 132 ? -0.346 0.833 16.562 1 95.5 132 ASP A N 1
ATOM 1075 C CA . ASP A 1 132 ? -0.973 0.443 17.828 1 95.5 132 ASP A CA 1
ATOM 1076 C C . ASP A 1 132 ? -1.702 -0.891 17.688 1 95.5 132 ASP A C 1
ATOM 1078 O O . ASP A 1 132 ? -1.949 -1.576 18.672 1 95.5 132 ASP A O 1
ATOM 1082 N N . PHE A 1 133 ? -2.02 -1.253 16.562 1 96.31 133 PHE A N 1
ATOM 1083 C CA . PHE A 1 133 ? -2.988 -2.326 16.391 1 96.31 133 PHE A CA 1
ATOM 1084 C C . PHE A 1 133 ? -2.314 -3.58 15.844 1 96.31 133 PHE A C 1
ATOM 1086 O O . PHE A 1 133 ? -2.604 -4.691 16.297 1 96.31 133 PHE A O 1
ATOM 1093 N N . VAL A 1 134 ? -1.444 -3.434 14.883 1 98.06 134 VAL A N 1
ATOM 1094 C CA . VAL A 1 134 ? -0.849 -4.586 14.219 1 98.06 134 VAL A CA 1
ATOM 1095 C C . VAL A 1 134 ? 0.216 -5.211 15.117 1 98.06 134 VAL A C 1
ATOM 1097 O O . VAL A 1 134 ? 1.114 -4.52 15.602 1 98.06 134 VAL A O 1
ATOM 1100 N N . THR A 1 135 ? 0.123 -6.473 15.297 1 98.06 135 THR A N 1
ATOM 1101 C CA . THR A 1 135 ? 1.016 -7.152 16.234 1 98.06 135 THR A CA 1
ATOM 1102 C C . THR A 1 135 ? 1.99 -8.055 15.484 1 98.06 135 THR A C 1
ATOM 1104 O O . THR A 1 135 ? 1.795 -8.344 14.297 1 98.06 135 THR A O 1
ATOM 1107 N N . GLU A 1 136 ? 2.963 -8.484 16.234 1 98.44 136 GLU A N 1
ATOM 1108 C CA . GLU A 1 136 ? 3.926 -9.445 15.703 1 98.44 136 GLU A CA 1
ATOM 1109 C C . GLU A 1 136 ? 3.242 -10.75 15.297 1 98.44 136 GLU A C 1
ATOM 1111 O O . GLU A 1 136 ? 3.586 -11.344 14.273 1 98.44 136 GLU A O 1
ATOM 1116 N N . GLU A 1 137 ? 2.35 -11.188 16.094 1 98.25 137 GLU A N 1
ATOM 1117 C CA . GLU A 1 137 ? 1.628 -12.422 15.812 1 98.25 137 GLU A CA 1
ATOM 1118 C C . GLU A 1 137 ? 0.864 -12.328 14.492 1 98.25 137 GLU A C 1
ATOM 1120 O O . GLU A 1 137 ? 0.874 -13.266 13.695 1 98.25 137 GLU A O 1
ATOM 1125 N N . MET A 1 138 ? 0.172 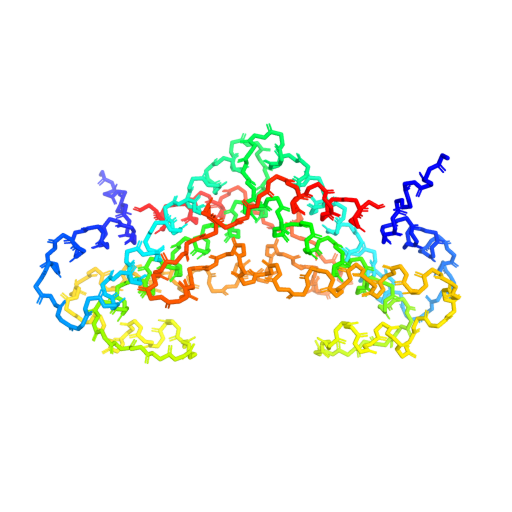-11.211 14.289 1 97.75 138 MET A N 1
ATOM 1126 C CA . MET A 1 138 ? -0.531 -10.984 13.031 1 97.75 138 MET A CA 1
ATOM 1127 C C . MET A 1 138 ? 0.428 -11.078 11.852 1 97.75 138 MET A C 1
ATOM 1129 O O . MET A 1 138 ? 0.112 -11.703 10.836 1 97.75 138 MET A O 1
ATOM 1133 N N . CYS A 1 139 ? 1.603 -10.477 12.023 1 98.06 139 CYS A N 1
ATOM 1134 C CA . CYS A 1 139 ? 2.598 -10.438 10.961 1 98.06 139 CYS A CA 1
ATOM 1135 C C . CYS A 1 139 ? 3.139 -11.828 10.664 1 98.06 139 CYS A C 1
ATOM 1137 O O . CYS A 1 139 ? 3.281 -12.211 9.5 1 98.06 139 CYS A O 1
ATOM 1139 N N . ARG A 1 140 ? 3.471 -12.617 11.664 1 98.06 140 ARG A N 1
ATOM 1140 C CA . ARG A 1 140 ? 3.99 -13.961 11.477 1 98.06 140 ARG A CA 1
ATOM 1141 C C . ARG A 1 140 ? 2.975 -14.844 10.758 1 98.06 140 ARG A C 1
ATOM 1143 O O . ARG A 1 140 ? 3.332 -15.609 9.859 1 98.06 140 ARG A O 1
ATOM 1150 N N . GLU A 1 141 ? 1.734 -14.727 11.18 1 96.94 141 GLU A N 1
ATOM 1151 C CA . GLU A 1 141 ? 0.684 -15.469 10.492 1 96.94 141 GLU A CA 1
ATOM 1152 C C . GLU A 1 141 ? 0.538 -15.016 9.047 1 96.94 141 GLU A C 1
ATOM 1154 O O . GLU A 1 141 ? 0.344 -15.836 8.148 1 96.94 141 GLU A O 1
ATOM 1159 N N . GLY A 1 142 ? 0.586 -13.656 8.852 1 96.75 142 GLY A N 1
ATOM 1160 C CA . GLY A 1 142 ? 0.53 -13.133 7.496 1 96.75 142 GLY A CA 1
ATOM 1161 C C . GLY A 1 142 ? 1.639 -13.656 6.605 1 96.75 142 GLY A C 1
ATOM 1162 O O . GLY A 1 142 ? 1.395 -14.023 5.453 1 96.75 142 GLY A O 1
ATOM 1163 N N . ILE A 1 143 ? 2.863 -13.719 7.098 1 97.19 143 ILE A N 1
ATOM 1164 C CA . ILE A 1 143 ? 4.008 -14.227 6.348 1 97.19 143 ILE A CA 1
ATOM 1165 C C . ILE A 1 143 ? 3.826 -15.711 6.066 1 97.19 143 ILE A C 1
ATOM 1167 O O . ILE A 1 143 ? 4.172 -16.188 4.984 1 97.19 143 ILE A O 1
ATOM 1171 N N . ARG A 1 144 ? 3.297 -16.422 6.992 1 95.31 144 ARG A N 1
ATOM 1172 C CA . ARG A 1 144 ? 3.016 -17.844 6.773 1 95.31 144 ARG A CA 1
ATOM 1173 C C . ARG A 1 144 ? 2.082 -18.047 5.586 1 95.31 144 ARG A C 1
ATOM 1175 O O . ARG A 1 144 ? 2.312 -18.906 4.746 1 95.31 144 ARG A O 1
ATOM 1182 N N . TYR A 1 145 ? 1.037 -17.25 5.523 1 92.94 145 TYR A N 1
ATOM 1183 C CA . TYR A 1 145 ? 0.097 -17.312 4.41 1 92.94 145 TYR A CA 1
ATOM 1184 C C . TYR A 1 145 ? 0.776 -16.938 3.098 1 92.94 145 TYR A C 1
ATOM 1186 O O . TYR A 1 145 ? 0.449 -17.484 2.043 1 92.94 145 TYR A O 1
ATOM 1194 N N . SER A 1 146 ? 1.689 -15.969 3.219 1 92.88 146 SER A N 1
ATOM 1195 C CA . SER A 1 146 ? 2.377 -15.469 2.031 1 92.88 146 SER A CA 1
ATOM 1196 C C . SER A 1 146 ? 3.383 -16.484 1.505 1 92.88 146 SER A C 1
ATOM 1198 O O . SER A 1 146 ? 3.645 -16.547 0.302 1 92.88 146 SER A O 1
ATOM 1200 N N . ASP A 1 147 ? 3.961 -17.234 2.361 1 90.12 147 ASP A N 1
ATOM 1201 C CA . ASP A 1 147 ? 4.949 -18.25 1.987 1 90.12 147 ASP A CA 1
ATOM 1202 C C . ASP A 1 147 ? 4.305 -19.359 1.17 1 90.12 147 ASP A C 1
ATOM 1204 O O . ASP A 1 147 ? 4.918 -19.891 0.236 1 90.12 147 ASP A O 1
ATOM 1208 N N . MET B 1 1 ? 20.672 28.781 -3.74 1 25.17 1 MET B N 1
ATOM 1209 C CA . MET B 1 1 ? 20.5 27.875 -2.605 1 25.17 1 MET B CA 1
ATOM 1210 C C . MET B 1 1 ? 19.062 27.359 -2.531 1 25.17 1 MET B C 1
ATOM 1212 O O . MET B 1 1 ? 18.141 28.141 -2.266 1 25.17 1 MET B O 1
ATOM 1216 N N . SER B 1 2 ? 18.641 26.391 -3.307 1 29.12 2 SER B N 1
ATOM 1217 C CA . SER B 1 2 ? 17.281 25.953 -3.629 1 29.12 2 SER B CA 1
ATOM 1218 C C . SER B 1 2 ? 16.562 25.469 -2.385 1 29.12 2 SER B C 1
ATOM 1220 O O . SER B 1 2 ? 17.078 24.641 -1.629 1 29.12 2 SER B O 1
ATOM 1222 N N . GLN B 1 3 ? 15.883 26.25 -1.671 1 32.94 3 GLN B N 1
ATOM 1223 C CA . GLN B 1 3 ? 15.141 26 -0.441 1 32.94 3 GLN B CA 1
ATOM 1224 C C . GLN B 1 3 ? 14.453 24.641 -0.494 1 32.94 3 GLN B C 1
ATOM 1226 O O . GLN B 1 3 ? 13.547 24.422 -1.306 1 32.94 3 GLN B O 1
ATOM 1231 N N . THR B 1 4 ? 15.102 23.609 -0.299 1 38.81 4 THR B N 1
ATOM 1232 C CA . THR B 1 4 ? 14.656 22.234 -0.198 1 38.81 4 THR B CA 1
ATOM 1233 C C . THR B 1 4 ? 13.383 22.125 0.64 1 38.81 4 THR B C 1
ATOM 1235 O O . THR B 1 4 ? 13.422 22.297 1.859 1 38.81 4 THR B O 1
ATOM 1238 N N . GLN B 1 5 ? 12.328 22.719 0.19 1 40.44 5 GLN B N 1
ATOM 1239 C CA . GLN B 1 5 ? 11.008 22.891 0.787 1 40.44 5 GLN B CA 1
ATOM 1240 C C . GLN B 1 5 ? 10.469 21.562 1.313 1 40.44 5 GLN B C 1
ATOM 1242 O O . GLN B 1 5 ? 10.242 20.625 0.542 1 40.44 5 GLN B O 1
ATOM 1247 N N . HIS B 1 6 ? 11.055 21.172 2.441 1 50.53 6 HIS B N 1
ATOM 1248 C CA . HIS B 1 6 ? 10.375 20.125 3.199 1 50.53 6 HIS B CA 1
ATOM 1249 C C . HIS B 1 6 ? 8.875 20.375 3.258 1 50.53 6 HIS B C 1
ATOM 1251 O O . HIS B 1 6 ? 8.438 21.438 3.676 1 50.53 6 HIS B O 1
ATOM 1257 N N . VAL B 1 7 ? 8.078 19.844 2.334 1 57.91 7 VAL B N 1
ATOM 1258 C CA . VAL B 1 7 ? 6.859 20.422 1.775 1 57.91 7 VAL B CA 1
ATOM 1259 C C . VAL B 1 7 ? 5.664 20.047 2.648 1 57.91 7 VAL B C 1
ATOM 1261 O O . VAL B 1 7 ? 5.199 20.859 3.453 1 57.91 7 VAL B O 1
ATOM 1264 N N . THR B 1 8 ? 5.281 18.719 2.578 1 56.16 8 THR B N 1
ATOM 1265 C CA . THR B 1 8 ? 3.904 18.453 2.986 1 56.16 8 THR B CA 1
ATOM 1266 C C . THR B 1 8 ? 3.816 18.25 4.496 1 56.16 8 THR B C 1
ATOM 1268 O O . THR B 1 8 ? 2.961 18.844 5.156 1 56.16 8 THR B O 1
ATOM 1271 N N . ARG B 1 9 ? 4.781 17.562 5.055 1 65 9 ARG B N 1
ATOM 1272 C CA . ARG B 1 9 ? 4.707 17.25 6.477 1 65 9 ARG B CA 1
ATOM 1273 C C . ARG B 1 9 ? 4.965 18.5 7.32 1 65 9 ARG B C 1
ATOM 1275 O O . ARG B 1 9 ? 4.305 18.719 8.336 1 65 9 ARG B O 1
ATOM 1282 N N . PHE B 1 10 ? 5.836 19.188 6.836 1 52.25 10 PHE B N 1
ATOM 1283 C CA . PHE B 1 10 ? 6.156 20.422 7.555 1 52.25 10 PHE B CA 1
ATOM 1284 C C . PHE B 1 10 ? 4.941 21.344 7.617 1 52.25 10 PHE B C 1
ATOM 1286 O O . PHE B 1 10 ? 4.621 21.875 8.68 1 52.25 10 PHE B O 1
ATOM 1293 N N . ILE B 1 11 ? 4.309 21.453 6.594 1 56.31 11 ILE B N 1
ATOM 1294 C CA . ILE B 1 11 ? 3.15 22.344 6.527 1 56.31 11 ILE B CA 1
ATOM 1295 C C . ILE B 1 11 ? 2.074 21.859 7.496 1 56.31 11 ILE B C 1
ATOM 1297 O O . ILE B 1 11 ? 1.476 22.656 8.219 1 56.31 11 ILE B O 1
ATOM 1301 N N . ILE B 1 12 ? 2.078 20.609 7.586 1 59.25 12 ILE B N 1
ATOM 1302 C CA . ILE B 1 12 ? 1.051 20.031 8.445 1 59.25 12 ILE B CA 1
ATOM 1303 C C . ILE B 1 12 ? 1.41 20.266 9.914 1 59.25 12 ILE B C 1
ATOM 1305 O O . ILE B 1 12 ? 0.55 20.625 10.719 1 59.25 12 ILE B O 1
ATOM 1309 N N . SER B 1 13 ? 2.639 19.906 10.156 1 59.75 13 SER B N 1
ATOM 1310 C CA . SER B 1 13 ? 3.061 20.078 11.539 1 59.75 13 SER B CA 1
ATOM 1311 C C . SER B 1 13 ? 2.773 21.5 12.031 1 59.75 13 SER B C 1
ATOM 1313 O O . SER B 1 13 ? 2.316 21.688 13.164 1 59.75 13 SER B O 1
ATOM 1315 N N . CYS B 1 14 ? 2.93 22.422 11.203 1 54.47 14 CYS B N 1
ATOM 1316 C CA . CYS B 1 14 ? 2.703 23.812 11.547 1 54.47 14 CYS B CA 1
ATOM 1317 C C . CYS B 1 14 ? 1.22 24.094 11.766 1 54.47 14 CYS B C 1
ATOM 1319 O O . CYS B 1 14 ? 0.846 24.828 12.68 1 54.47 14 CYS B O 1
ATOM 1321 N N . HIS B 1 15 ? 0.461 23.422 11.055 1 58.88 15 HIS B N 1
ATOM 1322 C CA . HIS B 1 15 ? -0.969 23.703 11.133 1 58.88 15 HIS B CA 1
ATOM 1323 C C . HIS B 1 15 ? -1.626 22.922 12.266 1 58.88 15 HIS B C 1
ATOM 1325 O O . HIS B 1 15 ? -2.553 23.422 12.906 1 58.88 15 HIS B O 1
ATOM 1331 N N . LEU B 1 16 ? -1.085 21.766 12.469 1 58.72 16 LEU B N 1
ATOM 1332 C CA . LEU B 1 16 ? -1.595 20.969 13.586 1 58.72 16 LEU B CA 1
ATOM 1333 C C . LEU B 1 16 ? -1.337 21.688 14.914 1 58.72 16 LEU B C 1
ATOM 1335 O O . LEU B 1 16 ? -2.168 21.641 15.82 1 58.72 16 LEU B O 1
ATOM 1339 N N . ALA B 1 17 ? -0.224 22.312 15.008 1 53.75 17 ALA B N 1
ATOM 1340 C CA . ALA B 1 17 ? 0.104 23.062 16.219 1 53.75 17 ALA B CA 1
ATOM 1341 C C . ALA B 1 17 ? -0.895 24.188 16.453 1 53.75 17 ALA B C 1
ATOM 1343 O O . ALA B 1 17 ? -1.178 24.547 17.594 1 53.75 17 ALA B O 1
ATOM 1344 N N . TYR B 1 18 ? -1.388 24.688 15.43 1 48.69 18 TYR B N 1
ATOM 1345 C CA . TYR B 1 18 ? -2.301 25.812 15.531 1 48.69 18 TYR B CA 1
ATOM 1346 C C . TYR B 1 18 ? -3.711 25.359 15.875 1 48.69 18 TYR B C 1
ATOM 1348 O O . TYR B 1 18 ? -4.508 26.125 16.422 1 48.69 18 TYR B O 1
ATOM 1356 N N . LEU B 1 19 ? -4.098 24.125 15.672 1 50.09 19 LEU B N 1
ATOM 1357 C CA . LEU B 1 19 ? -5.492 23.688 15.703 1 50.09 19 LEU B CA 1
ATOM 1358 C C . LEU B 1 19 ? -5.871 23.172 17.094 1 50.09 19 LEU B C 1
ATOM 1360 O O . LEU B 1 19 ? -6.852 22.438 17.234 1 50.09 19 LEU B O 1
ATOM 1364 N N . THR B 1 20 ? -5.211 23.438 18.094 1 47.69 20 THR B N 1
ATOM 1365 C CA . THR B 1 20 ? -5.664 23.078 19.438 1 47.69 20 THR B CA 1
ATOM 1366 C C . THR B 1 20 ? -7.113 23.5 19.656 1 47.69 20 THR B C 1
ATOM 1368 O O . THR B 1 20 ? -7.801 22.969 20.516 1 47.69 20 THR B O 1
ATOM 1371 N N . SER B 1 21 ? -7.574 24.469 18.875 1 47.59 21 SER B N 1
ATOM 1372 C CA . SER B 1 21 ? -8.875 25 19.281 1 47.59 21 SER B CA 1
ATOM 1373 C C . SER B 1 21 ? -10 24.359 18.469 1 47.59 21 SER B C 1
ATOM 1375 O O . SER B 1 21 ? -11.164 24.719 18.625 1 47.59 21 SER B O 1
ATOM 1377 N N . ILE B 1 22 ? -9.758 23.609 17.438 1 50.06 22 ILE B N 1
ATOM 1378 C CA . ILE B 1 22 ? -10.852 23.188 16.578 1 50.06 22 ILE B CA 1
ATOM 1379 C C . ILE B 1 22 ? -11.625 22.047 17.234 1 50.06 22 ILE B C 1
ATOM 1381 O O . ILE B 1 22 ? -11.039 21.078 17.688 1 50.06 22 ILE B O 1
ATOM 1385 N N . ASP B 1 23 ? -12.938 22.141 17.562 1 54.31 23 ASP B N 1
ATOM 1386 C CA . ASP B 1 23 ? -13.969 21.234 18.047 1 54.31 23 ASP B CA 1
ATOM 1387 C C . ASP B 1 23 ? -14.531 20.391 16.906 1 54.31 23 ASP B C 1
ATOM 1389 O O . ASP B 1 23 ? -14.602 20.859 15.766 1 54.31 23 ASP B O 1
ATOM 1393 N N . PRO B 1 24 ? -15.172 18.984 17.078 1 61.5 24 PRO B N 1
ATOM 1394 C CA . PRO B 1 24 ? -15.117 17.859 18.016 1 61.5 24 PRO B CA 1
ATOM 1395 C C . PRO B 1 24 ? -13.742 17.203 18.062 1 61.5 24 PRO B C 1
ATOM 1397 O O . PRO B 1 24 ? -13.047 17.156 17.047 1 61.5 24 PRO B O 1
ATOM 1400 N N . PRO B 1 25 ? -13.352 16.922 19.25 1 60.62 25 PRO B N 1
ATOM 1401 C CA . PRO B 1 25 ? -12.086 16.297 19.625 1 60.62 25 PRO B CA 1
ATOM 1402 C C . PRO B 1 25 ? -11.734 15.109 18.734 1 60.62 25 PRO B C 1
ATOM 1404 O O . PRO B 1 25 ? -10.555 14.859 18.469 1 60.62 25 PRO B O 1
ATOM 1407 N N . LYS B 1 26 ? -12.82 14.625 18.109 1 67.62 26 LYS B N 1
ATOM 1408 C CA . LYS B 1 26 ? -12.594 13.398 17.359 1 67.62 26 LYS B CA 1
ATOM 1409 C C . LYS B 1 26 ? -11.867 13.68 16.047 1 67.62 26 LYS B C 1
ATOM 1411 O O . LYS B 1 26 ? -10.984 12.914 15.641 1 67.62 26 LYS B O 1
ATOM 1416 N N . PHE B 1 27 ? -12.062 14.789 15.469 1 69.38 27 PHE B N 1
ATOM 1417 C CA . PHE B 1 27 ? -11.438 15.133 14.195 1 69.38 27 PHE B CA 1
ATOM 1418 C C . PHE B 1 27 ? -9.977 15.5 14.398 1 69.38 27 PHE B C 1
ATOM 1420 O O . PHE B 1 27 ? -9.125 15.156 13.578 1 69.38 27 PHE B O 1
ATOM 1427 N N . ARG B 1 28 ? -9.844 16.047 15.492 1 78.06 28 ARG B N 1
ATOM 1428 C CA . ARG B 1 28 ? -8.461 16.391 15.82 1 78.06 28 ARG B CA 1
ATOM 1429 C C . ARG B 1 28 ? -7.629 15.141 16.047 1 78.06 28 ARG B C 1
ATOM 1431 O O . ARG B 1 28 ? -6.48 15.062 15.609 1 78.06 28 ARG B O 1
ATOM 1438 N N . GLU B 1 29 ? -8.297 14.266 16.672 1 83.94 29 GLU B N 1
ATOM 1439 C CA . GLU B 1 29 ? -7.578 13.023 16.953 1 83.94 29 GLU B CA 1
ATOM 1440 C C . GLU B 1 29 ? -7.309 12.242 15.68 1 83.94 29 GLU B C 1
ATOM 1442 O O . GLU B 1 29 ? -6.254 11.617 15.531 1 83.94 29 GLU B O 1
ATOM 1447 N N . PHE B 1 30 ? -8.211 12.352 14.812 1 86.56 30 PHE B N 1
ATOM 1448 C CA . PHE B 1 30 ? -8.039 11.656 13.547 1 86.56 30 PHE B CA 1
ATOM 1449 C C . PHE B 1 30 ? -6.969 12.328 12.695 1 86.56 30 PHE B C 1
ATOM 1451 O O . PHE B 1 30 ? -6.16 11.648 12.062 1 86.56 30 PHE B O 1
ATOM 1458 N N . ALA B 1 31 ? -6.961 13.625 12.672 1 87.38 31 ALA B N 1
ATOM 1459 C CA . ALA B 1 31 ? -5.918 14.367 11.969 1 87.38 31 ALA B CA 1
ATOM 1460 C C . ALA B 1 31 ? -4.535 14.016 12.508 1 87.38 31 ALA B C 1
ATOM 1462 O O . ALA B 1 31 ? -3.6 13.789 11.734 1 87.38 31 ALA B O 1
ATOM 1463 N N . LYS B 1 32 ? -4.465 13.938 13.773 1 89.12 32 LYS B N 1
ATOM 1464 C CA . LYS B 1 32 ? -3.211 13.555 14.414 1 89.12 32 LYS B CA 1
ATOM 1465 C C . LYS B 1 32 ? -2.809 12.133 14.023 1 89.12 32 LYS B C 1
ATOM 1467 O O . LYS B 1 32 ? -1.627 11.859 13.812 1 89.12 32 LYS B O 1
ATOM 1472 N N . GLY B 1 33 ? -3.848 11.258 13.961 1 91.31 33 GLY B N 1
ATOM 1473 C CA . GLY B 1 33 ? -3.59 9.898 13.516 1 91.31 33 GLY B CA 1
ATOM 1474 C C . GLY B 1 33 ? -3.02 9.82 12.117 1 91.31 33 GLY B C 1
ATOM 1475 O O . GLY B 1 33 ? -2.018 9.141 11.883 1 91.31 33 GLY B O 1
ATOM 1476 N N . PHE B 1 34 ? -3.58 10.562 11.258 1 91.94 34 PHE B N 1
ATOM 1477 C CA . PHE B 1 34 ? -3.102 10.594 9.883 1 91.94 34 PHE B CA 1
ATOM 1478 C C . PHE B 1 34 ? -1.682 11.141 9.812 1 91.94 34 PHE B C 1
ATOM 1480 O O . PHE B 1 34 ? -0.845 10.617 9.07 1 91.94 34 PHE B O 1
ATOM 1487 N N . TYR B 1 35 ? -1.443 12.148 10.555 1 91.56 35 TYR B N 1
ATOM 1488 C CA . TYR B 1 35 ? -0.124 12.773 10.539 1 91.56 35 TYR B CA 1
ATOM 1489 C C . TYR B 1 35 ? 0.937 11.812 11.062 1 91.56 35 TYR B C 1
ATOM 1491 O O . TYR B 1 35 ? 2.035 11.727 10.508 1 91.56 35 TYR B O 1
ATOM 1499 N N . ARG B 1 36 ? 0.596 11.125 12.102 1 94 36 ARG B N 1
ATOM 1500 C CA . ARG B 1 36 ? 1.529 10.148 12.656 1 94 36 ARG B CA 1
ATOM 1501 C C . ARG B 1 36 ? 1.849 9.055 11.641 1 94 36 ARG B C 1
ATOM 1503 O O . ARG B 1 36 ? 3.006 8.664 11.492 1 94 36 ARG B O 1
ATOM 1510 N N . VAL B 1 37 ? 0.868 8.578 10.992 1 96.31 37 VAL B N 1
ATOM 1511 C CA . VAL B 1 37 ? 1.07 7.531 9.992 1 96.31 37 VAL B CA 1
ATOM 1512 C C . VAL B 1 37 ? 1.895 8.078 8.828 1 96.31 37 VAL B C 1
ATOM 1514 O O . VAL B 1 37 ? 2.783 7.395 8.312 1 96.31 37 VAL B O 1
ATOM 1517 N N . ALA B 1 38 ? 1.635 9.312 8.43 1 95.62 38 ALA B N 1
ATOM 1518 C CA . ALA B 1 38 ? 2.381 9.938 7.344 1 95.62 38 ALA B CA 1
ATOM 1519 C C . ALA B 1 38 ? 3.865 10.039 7.684 1 95.62 38 ALA B C 1
ATOM 1521 O O . ALA B 1 38 ? 4.723 9.828 6.824 1 95.62 38 ALA B O 1
ATOM 1522 N N . ARG B 1 39 ? 4.121 10.367 8.883 1 95.44 39 ARG B N 1
ATOM 1523 C CA . ARG B 1 39 ? 5.504 10.461 9.336 1 95.44 39 ARG B CA 1
ATOM 1524 C C . ARG B 1 39 ? 6.195 9.102 9.273 1 95.44 39 ARG B C 1
ATOM 1526 O O . ARG B 1 39 ? 7.344 9.008 8.836 1 95.44 39 ARG B O 1
ATOM 1533 N N . ARG B 1 40 ? 5.508 8.102 9.695 1 97.25 40 ARG B N 1
ATOM 1534 C CA . ARG B 1 40 ? 6.059 6.754 9.625 1 97.25 40 ARG B CA 1
ATOM 1535 C C . ARG B 1 40 ? 6.293 6.332 8.18 1 97.25 40 ARG B C 1
ATOM 1537 O O . ARG B 1 40 ? 7.293 5.676 7.875 1 97.25 40 ARG B O 1
ATOM 1544 N N . ASP B 1 41 ? 5.375 6.676 7.305 1 98 41 ASP B N 1
ATOM 1545 C CA . ASP B 1 41 ? 5.539 6.367 5.887 1 98 41 ASP B CA 1
ATOM 1546 C C . ASP B 1 41 ? 6.785 7.039 5.316 1 98 41 ASP B C 1
ATOM 1548 O O . ASP B 1 41 ? 7.496 6.453 4.496 1 98 41 ASP B O 1
ATOM 1552 N N . ASN B 1 42 ? 7.004 8.281 5.727 1 97.56 42 ASN B N 1
ATOM 1553 C CA . ASN B 1 42 ? 8.211 8.977 5.289 1 97.56 42 ASN B CA 1
ATOM 1554 C C . ASN B 1 42 ? 9.469 8.25 5.754 1 97.56 42 ASN B C 1
ATOM 1556 O O . ASN B 1 42 ? 10.43 8.117 4.992 1 97.56 42 ASN B O 1
ATOM 1560 N N . GLU B 1 43 ? 9.453 7.797 6.953 1 98.12 43 GLU B N 1
ATOM 1561 C CA . GLU B 1 43 ? 10.57 7.027 7.473 1 98.12 43 GLU B CA 1
ATOM 1562 C C . GLU B 1 43 ? 10.781 5.742 6.676 1 98.12 43 GLU B C 1
ATOM 1564 O O . GLU B 1 43 ? 11.914 5.371 6.367 1 98.12 43 GLU B O 1
ATOM 1569 N N . ARG B 1 44 ? 9.703 5.066 6.375 1 98.5 44 ARG B N 1
ATOM 1570 C CA . ARG B 1 44 ? 9.773 3.848 5.574 1 98.5 44 ARG B CA 1
ATOM 1571 C C . ARG B 1 44 ? 10.344 4.133 4.188 1 98.5 44 ARG B C 1
ATOM 1573 O O . ARG B 1 44 ? 11.133 3.348 3.662 1 98.5 44 ARG B O 1
ATOM 1580 N N . ALA B 1 45 ? 9.906 5.223 3.596 1 98.5 45 ALA B N 1
ATOM 1581 C CA . ALA B 1 45 ? 10.422 5.602 2.283 1 98.5 45 ALA B CA 1
ATOM 1582 C C . ALA B 1 45 ? 11.93 5.805 2.328 1 98.5 45 ALA B C 1
ATOM 1584 O O . ALA B 1 45 ? 12.656 5.316 1.459 1 98.5 45 ALA B O 1
ATOM 1585 N N . LYS B 1 46 ? 12.383 6.504 3.299 1 98.5 46 LYS B N 1
ATOM 1586 C CA . LYS B 1 46 ? 13.805 6.793 3.443 1 98.5 46 LYS B CA 1
ATOM 1587 C C . LYS B 1 46 ? 14.602 5.516 3.693 1 98.5 46 LYS B C 1
ATOM 1589 O O . LYS B 1 46 ? 15.68 5.332 3.135 1 98.5 46 LYS B O 1
ATOM 1594 N N . ARG B 1 47 ? 14.055 4.652 4.527 1 98.62 47 ARG B N 1
ATOM 1595 C CA . ARG B 1 47 ? 14.703 3.363 4.754 1 98.62 47 ARG B CA 1
ATOM 1596 C C . ARG B 1 47 ? 14.797 2.561 3.463 1 98.62 47 ARG B C 1
ATOM 1598 O O . ARG B 1 47 ? 15.82 1.935 3.186 1 98.62 47 ARG B O 1
ATOM 1605 N N . ALA B 1 48 ? 13.758 2.496 2.715 1 98.69 48 ALA B N 1
ATOM 1606 C CA . ALA B 1 48 ? 13.727 1.771 1.448 1 98.69 48 ALA B CA 1
ATOM 1607 C C . ALA B 1 48 ? 14.773 2.318 0.481 1 98.69 48 ALA B C 1
ATOM 1609 O O . ALA B 1 48 ? 15.414 1.558 -0.245 1 98.69 48 ALA B O 1
ATOM 1610 N N . LEU B 1 49 ? 14.914 3.627 0.444 1 98.62 49 LEU B N 1
ATOM 1611 C CA . LEU B 1 49 ? 15.93 4.242 -0.407 1 98.62 49 LEU B CA 1
ATOM 1612 C C . LEU B 1 49 ? 17.328 3.768 -0.017 1 98.62 49 LEU B C 1
ATOM 1614 O O . LEU B 1 49 ? 18.156 3.475 -0.885 1 98.62 49 LEU B O 1
ATOM 1618 N N . GLU B 1 50 ? 17.578 3.74 1.261 1 98.44 50 GLU B N 1
ATOM 1619 C CA . GLU B 1 50 ? 18.891 3.34 1.777 1 98.44 50 GLU B CA 1
ATOM 1620 C C . GLU B 1 50 ? 19.266 1.943 1.292 1 98.44 50 GLU B C 1
ATOM 1622 O O . GLU B 1 50 ? 20.438 1.674 1.019 1 98.44 50 GLU B O 1
ATOM 1627 N N . ILE B 1 51 ? 18.328 1.05 1.153 1 98.19 51 ILE B N 1
ATOM 1628 C CA . ILE B 1 51 ? 18.641 -0.32 0.753 1 98.19 51 ILE B CA 1
ATOM 1629 C C . ILE B 1 51 ? 18.297 -0.511 -0.725 1 98.19 51 ILE B C 1
ATOM 1631 O O . ILE B 1 51 ? 18.188 -1.644 -1.198 1 98.19 51 ILE B O 1
ATOM 1635 N N . ARG B 1 52 ? 17.953 0.577 -1.396 1 98.31 52 ARG B N 1
ATOM 1636 C CA . ARG B 1 52 ? 17.734 0.658 -2.836 1 98.31 52 ARG B CA 1
ATOM 1637 C C . ARG B 1 52 ? 16.5 -0.147 -3.248 1 98.31 52 ARG B C 1
ATOM 1639 O O . ARG B 1 52 ? 16.5 -0.782 -4.305 1 98.31 52 ARG B O 1
ATOM 1646 N N . ASP B 1 53 ? 15.578 -0.332 -2.398 1 98.69 53 ASP B N 1
ATOM 1647 C CA . ASP B 1 53 ? 14.25 -0.792 -2.775 1 98.69 53 ASP B CA 1
ATOM 1648 C C . ASP B 1 53 ? 13.391 0.365 -3.283 1 98.69 53 ASP B C 1
ATOM 1650 O O . ASP B 1 53 ? 12.586 0.927 -2.531 1 98.69 53 ASP B O 1
ATOM 1654 N N . PHE B 1 54 ? 13.492 0.596 -4.539 1 98.62 54 PHE B N 1
ATOM 1655 C CA . PHE B 1 54 ? 12.953 1.83 -5.098 1 98.62 54 PHE B CA 1
ATOM 1656 C C . PHE B 1 54 ? 11.43 1.769 -5.18 1 98.62 54 PHE B C 1
ATOM 1658 O O . PHE B 1 54 ? 10.75 2.736 -4.84 1 98.62 54 PHE B O 1
ATOM 1665 N N . PRO B 1 55 ? 10.82 0.632 -5.559 1 98.62 55 PRO B N 1
ATOM 1666 C CA . PRO B 1 55 ? 9.359 0.587 -5.559 1 98.62 55 PRO B CA 1
ATOM 1667 C C . PRO B 1 55 ? 8.758 0.862 -4.18 1 98.62 55 PRO B C 1
ATOM 1669 O O . PRO B 1 55 ? 7.816 1.653 -4.059 1 98.62 55 PRO B O 1
ATOM 1672 N N . GLU B 1 56 ? 9.305 0.264 -3.162 1 98.56 56 GLU B N 1
ATOM 1673 C CA . GLU B 1 56 ? 8.828 0.511 -1.803 1 98.56 56 GLU B CA 1
ATOM 1674 C C . GLU B 1 56 ? 9.008 1.977 -1.414 1 98.56 56 GLU B C 1
ATOM 1676 O O . GLU B 1 56 ? 8.125 2.568 -0.786 1 98.56 56 GLU B O 1
ATOM 1681 N N . CYS B 1 57 ? 10.164 2.527 -1.759 1 98.62 57 CYS B N 1
ATOM 1682 C CA . CYS B 1 57 ? 10.453 3.932 -1.48 1 98.62 57 CYS B CA 1
ATOM 1683 C C . CYS B 1 57 ? 9.391 4.836 -2.1 1 98.62 57 CYS B C 1
ATOM 1685 O O . CYS B 1 57 ? 8.859 5.723 -1.431 1 98.62 57 CYS B O 1
ATOM 1687 N N . PHE B 1 58 ? 9.156 4.609 -3.344 1 98.38 58 PHE B N 1
ATOM 1688 C CA . PHE B 1 58 ? 8.25 5.477 -4.094 1 98.38 58 PHE B CA 1
ATOM 1689 C C . PHE B 1 58 ? 6.82 5.328 -3.586 1 98.38 58 PHE B C 1
ATOM 1691 O O . PHE B 1 58 ? 6.102 6.32 -3.445 1 98.38 58 PHE B O 1
ATOM 1698 N N . PHE B 1 59 ? 6.379 4.137 -3.244 1 98.12 59 PHE B N 1
ATOM 1699 C CA . PHE B 1 59 ? 5.066 3.861 -2.672 1 98.12 59 PHE B CA 1
ATOM 1700 C C . PHE B 1 59 ? 4.871 4.633 -1.371 1 98.12 59 PHE B C 1
ATOM 1702 O O . PHE B 1 59 ? 3.891 5.363 -1.219 1 98.12 59 PHE B O 1
ATOM 1709 N N . TYR B 1 60 ? 5.836 4.523 -0.493 1 98.31 60 TYR B N 1
ATOM 1710 C CA . TYR B 1 60 ? 5.664 5.133 0.821 1 98.31 60 TYR B CA 1
ATOM 1711 C C . TYR B 1 60 ? 5.812 6.648 0.745 1 98.31 60 TYR B C 1
ATOM 1713 O O . TYR B 1 60 ? 5.25 7.375 1.565 1 98.31 60 TYR B O 1
ATOM 1721 N N . SER B 1 61 ? 6.578 7.164 -0.239 1 97.69 61 SER B N 1
ATOM 1722 C CA . SER B 1 61 ? 6.582 8.602 -0.456 1 97.69 61 SER B CA 1
ATOM 1723 C C . SER B 1 61 ? 5.191 9.109 -0.824 1 97.69 61 SER B C 1
ATOM 1725 O O . SER B 1 61 ? 4.742 10.133 -0.307 1 97.69 61 SER B O 1
ATOM 1727 N N . GLN B 1 62 ? 4.633 8.406 -1.74 1 97 62 GLN B N 1
ATOM 1728 C CA . GLN B 1 62 ? 3.271 8.758 -2.137 1 97 62 GLN B CA 1
ATOM 1729 C C . GLN B 1 62 ? 2.318 8.695 -0.947 1 97 62 GLN B C 1
ATOM 1731 O O . GLN B 1 62 ? 1.531 9.617 -0.723 1 97 62 GLN B O 1
ATOM 1736 N N . GLN B 1 63 ? 2.352 7.594 -0.179 1 96.5 63 GLN B N 1
ATOM 1737 C CA . GLN B 1 63 ? 1.486 7.418 0.984 1 96.5 63 GLN B CA 1
ATOM 1738 C C . GLN B 1 63 ? 1.694 8.539 1.998 1 96.5 63 GLN B C 1
ATOM 1740 O O . GLN B 1 63 ? 0.732 9.039 2.588 1 96.5 63 GLN B O 1
ATOM 1745 N N . SER B 1 64 ? 2.936 8.898 2.193 1 96.69 64 SER B N 1
ATOM 1746 C CA . SER B 1 64 ? 3.264 9.953 3.148 1 96.69 64 SER B CA 1
ATOM 1747 C C . SER B 1 64 ? 2.607 11.273 2.76 1 96.69 64 SER B C 1
ATOM 1749 O O . SER B 1 64 ? 1.964 11.922 3.588 1 96.69 64 SER B O 1
ATOM 1751 N N . VAL B 1 65 ? 2.734 11.656 1.538 1 94.88 65 VAL B N 1
ATOM 1752 C CA . VAL B 1 65 ? 2.168 12.914 1.06 1 94.88 65 VAL B CA 1
ATOM 1753 C C . VAL B 1 65 ? 0.645 12.867 1.147 1 94.88 65 VAL B C 1
ATOM 1755 O O . VAL B 1 65 ? 0.014 13.797 1.651 1 94.88 65 VAL B O 1
ATOM 1758 N N . GLU B 1 66 ? 0.051 11.797 0.654 1 93 66 GLU B N 1
ATOM 1759 C CA . GLU B 1 66 ? -1.402 11.664 0.653 1 93 66 GLU B CA 1
ATOM 1760 C C . GLU B 1 66 ? -1.968 11.766 2.066 1 93 66 GLU B C 1
ATOM 1762 O O . GLU B 1 66 ? -2.928 12.5 2.305 1 93 66 GLU B O 1
ATOM 1767 N N . LYS B 1 67 ? -1.414 11.078 2.986 1 93 67 LYS B N 1
ATOM 1768 C CA . LYS B 1 67 ? -1.933 11.055 4.352 1 93 67 LYS B CA 1
ATOM 1769 C C . LYS B 1 67 ? -1.662 12.375 5.066 1 93 67 LYS B C 1
ATOM 1771 O O . LYS B 1 67 ? -2.439 12.797 5.926 1 93 67 LYS B O 1
ATOM 1776 N N . SER B 1 68 ? -0.518 13.07 4.734 1 92.75 68 SER B N 1
ATOM 1777 C CA . SER B 1 68 ? -0.29 14.414 5.254 1 92.75 68 SER B CA 1
ATOM 1778 C C . SER B 1 68 ? -1.397 15.367 4.824 1 92.75 68 SER B C 1
ATOM 1780 O O . SER B 1 68 ? -1.893 16.156 5.629 1 92.75 68 SER B O 1
ATOM 1782 N N . VAL B 1 69 ? -1.751 15.273 3.598 1 90.69 69 VAL B N 1
ATOM 1783 C CA . VAL B 1 69 ? -2.805 16.141 3.074 1 90.69 69 VAL B CA 1
ATOM 1784 C C . VAL B 1 69 ? -4.137 15.781 3.727 1 90.69 69 VAL B C 1
ATOM 1786 O O . VAL B 1 69 ? -4.91 16.672 4.098 1 90.69 69 VAL B O 1
ATOM 1789 N N . LYS B 1 70 ? -4.422 14.516 3.906 1 89.56 70 LYS B N 1
ATOM 1790 C CA . LYS B 1 70 ? -5.641 14.078 4.578 1 89.56 70 LYS B CA 1
ATOM 1791 C C . LYS B 1 70 ? -5.691 14.594 6.012 1 89.56 70 LYS B C 1
ATOM 1793 O O . LYS B 1 70 ? -6.762 14.945 6.516 1 89.56 70 LYS B O 1
ATOM 1798 N N . ALA B 1 71 ? -4.543 14.562 6.648 1 89.31 71 ALA B N 1
ATOM 1799 C CA . ALA B 1 71 ? -4.48 15.125 7.992 1 89.31 71 ALA B CA 1
ATOM 1800 C C . ALA B 1 71 ? -4.914 16.594 7.996 1 89.31 71 ALA B C 1
ATOM 1802 O O . ALA B 1 71 ? -5.684 17.016 8.859 1 89.31 71 ALA B O 1
ATOM 1803 N N . MET B 1 72 ? -4.48 17.359 7.035 1 86.5 72 MET B N 1
ATOM 1804 C CA . MET B 1 72 ? -4.84 18.766 6.934 1 86.5 72 MET B CA 1
ATOM 1805 C C . MET B 1 72 ? -6.332 18.938 6.66 1 86.5 72 MET B C 1
ATOM 1807 O O . MET B 1 72 ? -6.977 19.812 7.23 1 86.5 72 MET B O 1
ATOM 1811 N N . LEU B 1 73 ? -6.816 18.078 5.789 1 86.38 73 LEU B N 1
ATOM 1812 C CA . LEU B 1 73 ? -8.227 18.156 5.441 1 86.38 73 LEU B CA 1
ATOM 1813 C C . LEU B 1 73 ? -9.102 17.812 6.641 1 86.38 73 LEU B C 1
ATOM 1815 O O . LEU B 1 73 ? -10.164 18.406 6.836 1 86.38 73 LEU B O 1
ATOM 1819 N N . GLU B 1 74 ? -8.672 16.781 7.383 1 84.19 74 GLU B N 1
ATOM 1820 C CA . GLU B 1 74 ? -9.422 16.375 8.57 1 84.19 74 GLU B CA 1
ATOM 1821 C C . GLU B 1 74 ? -9.492 17.516 9.578 1 84.19 74 GLU B C 1
ATOM 1823 O O . GLU B 1 74 ? -10.477 17.641 10.32 1 84.19 74 GLU B O 1
ATOM 1828 N N . LEU B 1 75 ? -8.5 18.297 9.641 1 79.94 75 LEU B N 1
ATOM 1829 C CA . LEU B 1 75 ? -8.484 19.438 10.547 1 79.94 75 LEU B CA 1
ATOM 1830 C C . LEU B 1 75 ? -9.562 20.453 10.156 1 79.94 75 LEU B C 1
ATOM 1832 O O . LEU B 1 75 ? -10.047 21.203 11 1 79.94 75 LEU B O 1
ATOM 1836 N N . LYS B 1 76 ? -9.883 20.5 8.938 1 76.62 76 LYS B N 1
ATOM 1837 C CA . LYS B 1 76 ? -10.898 21.438 8.453 1 76.62 76 LYS B CA 1
ATOM 1838 C C . LYS B 1 76 ? -12.297 20.828 8.539 1 76.62 76 LYS B C 1
ATOM 1840 O O . LYS B 1 76 ? -13.281 21.469 8.188 1 76.62 76 LYS B O 1
ATOM 1845 N N . LEU B 1 77 ? -12.438 19.688 9.188 1 65.69 77 LEU B N 1
ATOM 1846 C CA . LEU B 1 77 ? -13.703 19 9.43 1 65.69 77 LEU B CA 1
ATOM 1847 C C . LEU B 1 77 ? -14.344 18.578 8.109 1 65.69 77 LEU B C 1
ATOM 1849 O O . LEU B 1 77 ? -15.57 18.484 8.016 1 65.69 77 LEU B O 1
ATOM 1853 N N . ILE B 1 78 ? -13.68 18.562 7.195 1 58.75 78 ILE B N 1
ATOM 1854 C CA . ILE B 1 78 ? -14.234 18.125 5.914 1 58.75 78 ILE B CA 1
ATOM 1855 C C . ILE B 1 78 ? -14.188 16.609 5.82 1 58.75 78 ILE B C 1
ATOM 1857 O O . ILE B 1 78 ? -13.109 16.016 5.75 1 58.75 78 ILE B O 1
ATOM 1861 N N . TYR B 1 79 ? -14.852 15.945 6.887 1 53.84 79 TYR B N 1
ATOM 1862 C CA . TYR B 1 79 ? -14.734 14.492 6.852 1 53.84 79 TYR B CA 1
ATOM 1863 C C . TYR B 1 79 ? -15.539 13.906 5.699 1 53.84 79 TYR B C 1
ATOM 1865 O O . TYR B 1 79 ? -16.75 14.086 5.629 1 53.84 79 TYR B O 1
ATOM 1873 N N . ARG B 1 80 ? -14.945 13.766 4.598 1 59.62 80 ARG B N 1
ATOM 1874 C CA . ARG B 1 80 ? -15.625 12.953 3.596 1 59.62 80 ARG B CA 1
ATOM 1875 C C . ARG B 1 80 ? -15.078 11.531 3.578 1 59.62 80 ARG B C 1
ATOM 1877 O O . ARG B 1 80 ? -13.891 11.312 3.844 1 59.62 80 ARG B O 1
ATOM 1884 N N . LYS B 1 81 ? -15.961 10.562 3.6 1 55.81 81 LYS B N 1
ATOM 1885 C CA . LYS B 1 81 ? -15.586 9.148 3.584 1 55.81 81 LYS B CA 1
ATOM 1886 C C . LYS B 1 81 ? -14.609 8.852 2.447 1 55.81 81 LYS B C 1
ATOM 1888 O O . LYS B 1 81 ? -13.609 8.164 2.648 1 55.81 81 LYS B O 1
ATOM 1893 N N . GLU B 1 82 ? -15.008 9.336 1.291 1 62.72 82 GLU B N 1
ATOM 1894 C CA . GLU B 1 82 ? -14.156 9.086 0.136 1 62.72 82 GLU B CA 1
ATOM 1895 C C . GLU B 1 82 ? -13.547 10.375 -0.39 1 62.72 82 GLU B C 1
ATOM 1897 O O . GLU B 1 82 ? -14.227 11.398 -0.499 1 62.72 82 GLU B O 1
ATOM 1902 N N . HIS B 1 83 ? -12.281 10.32 -0.372 1 65.62 83 HIS B N 1
ATOM 1903 C CA . HIS B 1 83 ? -11.617 11.555 -0.77 1 65.62 83 HIS B CA 1
ATOM 1904 C C . HIS B 1 83 ? -11 11.43 -2.16 1 65.62 83 HIS B C 1
ATOM 1906 O O . HIS B 1 83 ? -10.367 10.422 -2.475 1 65.62 83 HIS B O 1
ATOM 1912 N N . ASP B 1 84 ? -11.469 12.289 -2.941 1 82.88 84 ASP B N 1
ATOM 1913 C CA . ASP B 1 84 ? -10.523 12.719 -3.967 1 82.88 84 ASP B CA 1
ATOM 1914 C C . ASP B 1 84 ? -9.523 13.734 -3.4 1 82.88 84 ASP B C 1
ATOM 1916 O O . ASP B 1 84 ? -9.805 14.93 -3.363 1 82.88 84 ASP B O 1
ATOM 1920 N N . VAL B 1 85 ? -8.359 13.352 -3.041 1 87.88 85 VAL B N 1
ATOM 1921 C CA . VAL B 1 85 ? -7.426 14.102 -2.205 1 87.88 85 VAL B CA 1
ATOM 1922 C C . VAL B 1 85 ? -6.977 15.359 -2.939 1 87.88 85 VAL B C 1
ATOM 1924 O O . VAL B 1 85 ? -6.855 16.422 -2.334 1 87.88 85 VAL B O 1
ATOM 1927 N N . ILE B 1 86 ? -6.773 15.266 -4.234 1 89.31 86 ILE B N 1
ATOM 1928 C CA . ILE B 1 86 ? -6.312 16.422 -5 1 89.31 86 ILE B CA 1
ATOM 1929 C C . ILE B 1 86 ? -7.418 17.469 -5.062 1 89.31 86 ILE B C 1
ATOM 1931 O O . ILE B 1 86 ? -7.184 18.641 -4.766 1 89.31 86 ILE B O 1
ATOM 1935 N N . ALA B 1 87 ? -8.586 17.062 -5.434 1 88.5 87 ALA B N 1
ATOM 1936 C CA . ALA B 1 87 ? -9.719 17.984 -5.512 1 88.5 87 ALA B CA 1
ATOM 1937 C C . ALA B 1 87 ? -10.023 18.594 -4.145 1 88.5 87 ALA B C 1
ATOM 1939 O O . ALA B 1 87 ? -10.281 19.797 -4.039 1 88.5 87 ALA B O 1
ATOM 1940 N N . ASP B 1 88 ? -9.992 17.781 -3.143 1 88.75 88 ASP B N 1
ATOM 1941 C CA . ASP B 1 88 ? -10.297 18.25 -1.793 1 88.75 88 ASP B CA 1
ATOM 1942 C C . ASP B 1 88 ? -9.25 19.266 -1.318 1 88.75 88 ASP B C 1
ATOM 1944 O O . ASP B 1 88 ? -9.602 20.281 -0.708 1 88.75 88 ASP B O 1
ATOM 1948 N N . ALA B 1 89 ? -8.039 18.938 -1.573 1 88.25 89 ALA B N 1
ATOM 1949 C CA . ALA B 1 89 ? -6.973 19.859 -1.177 1 88.25 89 ALA B CA 1
ATOM 1950 C C . ALA B 1 89 ? -7.117 21.203 -1.885 1 88.25 89 ALA B C 1
ATOM 1952 O O . ALA B 1 89 ? -7.055 22.25 -1.248 1 88.25 89 ALA B O 1
ATOM 1953 N N . SER B 1 90 ? -7.383 21.125 -3.145 1 89.94 90 SER B N 1
ATOM 1954 C CA . SER B 1 90 ? -7.508 22.344 -3.951 1 89.94 90 SER B CA 1
ATOM 1955 C C . SER B 1 90 ? -8.656 23.219 -3.461 1 89.94 90 SER B C 1
ATOM 1957 O O . SER B 1 90 ? -8.547 24.438 -3.441 1 89.94 90 SER B O 1
ATOM 1959 N N . SER B 1 91 ? -9.664 22.609 -3.027 1 89.38 91 SER B N 1
ATOM 1960 C CA . SER B 1 91 ? -10.883 23.344 -2.697 1 89.38 91 SER B CA 1
ATOM 1961 C C . SER B 1 91 ? -10.883 23.797 -1.243 1 89.38 91 SER B C 1
ATOM 1963 O O . SER B 1 91 ? -11.531 24.781 -0.896 1 89.38 91 SER B O 1
ATOM 1965 N N . ASN B 1 92 ? -10.109 23.078 -0.448 1 86.25 92 ASN B N 1
ATOM 1966 C CA . ASN B 1 92 ? -10.352 23.297 0.973 1 86.25 92 ASN B CA 1
ATOM 1967 C C . ASN B 1 92 ? -9.102 23.781 1.688 1 86.25 92 ASN B C 1
ATOM 1969 O O . ASN B 1 92 ? -9.156 24.172 2.855 1 86.25 92 ASN B O 1
ATOM 1973 N N . LEU B 1 93 ? -7.973 23.812 1.009 1 87.5 93 LEU B N 1
ATOM 1974 C CA . LEU B 1 93 ? -6.746 24.188 1.697 1 87.5 93 LEU B CA 1
ATOM 1975 C C . LEU B 1 93 ? -6.203 25.5 1.143 1 87.5 93 LEU B C 1
ATOM 1977 O O . LEU B 1 93 ? -4.988 25.703 1.073 1 87.5 93 LEU B O 1
ATOM 1981 N N . GLN B 1 94 ? -7.008 26.375 0.721 1 87.38 94 GLN B N 1
ATOM 1982 C CA . GLN B 1 94 ? -6.629 27.656 0.146 1 87.38 94 GLN B CA 1
ATOM 1983 C C . GLN B 1 94 ? -5.906 28.531 1.17 1 87.38 94 GLN B C 1
ATOM 1985 O O . GLN B 1 94 ? -5.121 29.406 0.803 1 87.38 94 GLN B O 1
ATOM 1990 N N . ASP B 1 95 ? -6.145 28.328 2.371 1 84.75 95 ASP B N 1
ATOM 1991 C CA . ASP B 1 95 ? -5.523 29.125 3.428 1 84.75 95 ASP B CA 1
ATOM 1992 C C . ASP B 1 95 ? -4.012 28.891 3.463 1 84.75 95 ASP B C 1
ATOM 1994 O O . ASP B 1 95 ? -3.281 29.672 4.086 1 84.75 95 ASP B O 1
ATOM 1998 N N . LEU B 1 96 ? -3.568 27.859 2.787 1 84.81 96 LEU B N 1
ATOM 1999 C CA . LEU B 1 96 ? -2.135 27.594 2.707 1 84.81 96 LEU B CA 1
ATOM 2000 C C . LEU B 1 96 ? -1.442 28.641 1.826 1 84.81 96 LEU B C 1
ATOM 2002 O O . LEU B 1 96 ? -0.215 28.75 1.841 1 84.81 96 LEU B O 1
ATOM 2006 N N . GLY B 1 97 ? -2.23 29.391 1.037 1 87.38 97 GLY B N 1
ATOM 2007 C CA . GLY B 1 97 ? -1.636 30.375 0.154 1 87.38 97 GLY B CA 1
ATOM 2008 C C . GLY B 1 97 ? -0.727 29.766 -0.897 1 87.38 97 GLY B C 1
ATOM 2009 O O . GLY B 1 97 ? -1.111 28.828 -1.588 1 87.38 97 GLY B O 1
ATOM 2010 N N . GLU B 1 98 ? 0.501 30.234 -0.923 1 85.19 98 GLU B N 1
ATOM 2011 C CA . GLU B 1 98 ? 1.462 29.797 -1.933 1 85.19 98 GLU B CA 1
ATOM 2012 C C . GLU B 1 98 ? 1.91 28.359 -1.685 1 85.19 98 GLU B C 1
ATOM 2014 O O . GLU B 1 98 ? 2.316 27.656 -2.615 1 85.19 98 GLU B O 1
ATOM 2019 N N . GLU B 1 99 ? 1.807 27.938 -0.48 1 86.81 99 GLU B N 1
ATOM 2020 C CA . GLU B 1 99 ? 2.213 26.578 -0.133 1 86.81 99 GLU B CA 1
ATOM 2021 C C . GLU B 1 99 ? 1.25 25.547 -0.717 1 86.81 99 GLU B C 1
ATOM 2023 O O . GLU B 1 99 ? 1.591 24.359 -0.836 1 86.81 99 GLU B O 1
ATOM 2028 N N . LEU B 1 100 ? 0.067 26.016 -1.059 1 88.56 100 LEU B N 1
ATOM 2029 C CA . LEU B 1 100 ? -0.914 25.109 -1.651 1 88.56 100 LEU B CA 1
ATOM 2030 C C . LEU B 1 100 ? -0.399 24.531 -2.967 1 88.56 100 LEU B C 1
ATOM 2032 O O . LEU B 1 100 ? -0.599 23.344 -3.254 1 88.56 100 LEU B O 1
ATOM 2036 N N . ASP B 1 101 ? 0.257 25.375 -3.717 1 89.62 101 ASP B N 1
ATOM 2037 C CA . ASP B 1 101 ? 0.807 24.906 -4.988 1 89.62 101 ASP B CA 1
ATOM 2038 C C . ASP B 1 101 ? 1.814 23.781 -4.766 1 89.62 101 ASP B C 1
ATOM 2040 O O . ASP B 1 101 ? 1.887 22.844 -5.562 1 89.62 101 ASP B O 1
ATOM 2044 N N . VAL B 1 102 ? 2.576 23.891 -3.744 1 88.88 102 VAL B N 1
ATOM 2045 C CA . VAL B 1 102 ? 3.57 22.875 -3.42 1 88.88 102 VAL B CA 1
ATOM 2046 C C . VAL B 1 102 ? 2.875 21.562 -3.098 1 88.88 102 VAL B C 1
ATOM 2048 O O . VAL B 1 102 ? 3.293 20.5 -3.568 1 88.88 102 VAL B O 1
ATOM 2051 N N . VAL B 1 103 ? 1.855 21.672 -2.32 1 90.75 103 VAL B N 1
ATOM 2052 C CA . VAL B 1 103 ? 1.085 20.5 -1.921 1 90.75 103 VAL B CA 1
ATOM 2053 C C . VAL B 1 103 ? 0.454 19.844 -3.15 1 90.75 103 VAL B C 1
ATOM 2055 O O . VAL B 1 103 ? 0.546 18.625 -3.336 1 90.75 103 VAL B O 1
ATOM 2058 N N . LEU B 1 104 ? -0.128 20.656 -3.982 1 92.5 104 LEU B N 1
ATOM 2059 C CA . LEU B 1 104 ? -0.812 20.141 -5.164 1 92.5 104 LEU B CA 1
ATOM 2060 C C . LEU B 1 104 ? 0.185 19.531 -6.152 1 92.5 104 LEU B C 1
ATOM 2062 O O . LEU B 1 104 ? -0.101 18.516 -6.789 1 92.5 104 LEU B O 1
ATOM 2066 N N . ASN B 1 105 ? 1.34 20.156 -6.266 1 92.94 105 ASN B N 1
ATOM 2067 C CA . ASN B 1 105 ? 2.387 19.609 -7.125 1 92.94 105 ASN B CA 1
ATOM 2068 C C . ASN B 1 105 ? 2.879 18.25 -6.625 1 92.94 105 ASN B C 1
ATOM 2070 O O . ASN B 1 105 ? 3.15 17.359 -7.422 1 92.94 105 ASN B O 1
ATOM 2074 N N . ALA B 1 106 ? 3.031 18.141 -5.352 1 93.38 106 ALA B N 1
ATOM 2075 C CA . ALA B 1 106 ? 3.447 16.875 -4.758 1 93.38 106 ALA B CA 1
ATOM 2076 C C . ALA B 1 106 ? 2.428 15.773 -5.043 1 93.38 106 ALA B C 1
ATOM 2078 O O . ALA B 1 106 ? 2.795 14.664 -5.445 1 93.38 106 ALA B O 1
ATOM 2079 N N . LEU B 1 107 ? 1.16 16.109 -4.836 1 93.88 107 LEU B N 1
ATOM 2080 C CA . LEU B 1 107 ? 0.091 15.148 -5.098 1 93.88 107 LEU B CA 1
ATOM 2081 C C . LEU B 1 107 ? 0.067 14.742 -6.566 1 93.88 107 LEU B C 1
ATOM 2083 O O . LEU B 1 107 ? -0.105 13.57 -6.891 1 93.88 107 LEU B O 1
ATOM 2087 N N . ASP B 1 108 ? 0.27 15.688 -7.422 1 92.88 108 ASP B N 1
ATOM 2088 C CA . ASP B 1 108 ? 0.248 15.43 -8.859 1 92.88 108 ASP B CA 1
ATOM 2089 C C . ASP B 1 108 ? 1.413 14.539 -9.273 1 92.88 108 ASP B C 1
ATOM 2091 O O . ASP B 1 108 ? 1.223 13.562 -10 1 92.88 108 ASP B O 1
ATOM 2095 N N . TYR B 1 109 ? 2.596 14.883 -8.805 1 93.88 109 TYR B N 1
ATOM 2096 C CA . TYR B 1 109 ? 3.781 14.102 -9.125 1 93.88 109 TYR B CA 1
ATOM 2097 C C . TYR B 1 109 ? 3.611 12.648 -8.695 1 93.88 109 TYR B C 1
ATOM 2099 O O . TYR B 1 109 ? 4.016 11.727 -9.414 1 93.88 109 TYR B O 1
ATOM 2107 N N . LEU B 1 110 ? 2.984 12.438 -7.535 1 95.19 110 LEU B N 1
ATOM 2108 C CA . LEU B 1 110 ? 2.932 11.102 -6.945 1 95.19 110 LEU B CA 1
ATOM 2109 C C . LEU B 1 110 ? 1.612 10.414 -7.281 1 95.19 110 LEU B C 1
ATOM 2111 O O . LEU B 1 110 ? 1.337 9.32 -6.785 1 95.19 110 LEU B O 1
ATOM 2115 N N . SER B 1 111 ? 0.703 10.93 -8.016 1 89.94 111 SER B N 1
ATOM 2116 C CA . SER B 1 111 ? -0.619 10.398 -8.32 1 89.94 111 SER B CA 1
ATOM 2117 C C . SER B 1 111 ? -0.523 9.008 -8.945 1 89.94 111 SER B C 1
ATOM 2119 O O . SER B 1 111 ? -1.366 8.148 -8.688 1 89.94 111 SER B O 1
ATOM 2121 N N . GLY B 1 112 ? 0.45 8.68 -9.727 1 87.31 112 GLY B N 1
ATOM 2122 C CA . GLY B 1 112 ? 0.601 7.383 -10.367 1 87.31 112 GLY B CA 1
ATOM 2123 C C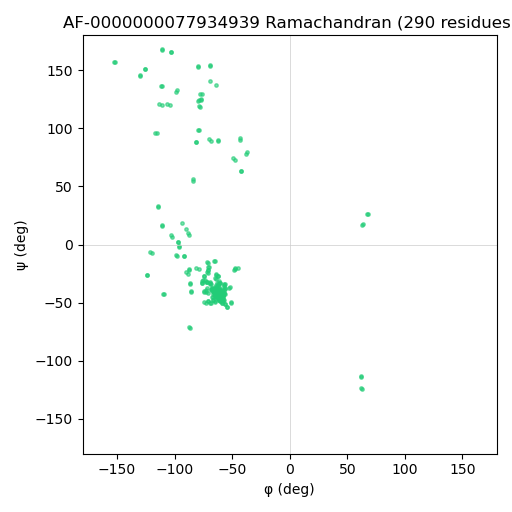 . GLY B 1 112 ? 1.516 6.445 -9.609 1 87.31 112 GLY B C 1
ATOM 2124 O O . GLY B 1 112 ? 1.687 5.285 -9.992 1 87.31 112 GLY B O 1
ATOM 2125 N N . ALA B 1 113 ? 2.037 6.941 -8.547 1 89.31 113 ALA B N 1
ATOM 2126 C CA . ALA B 1 113 ? 3.043 6.172 -7.82 1 89.31 113 ALA B CA 1
ATOM 2127 C C . ALA B 1 113 ? 2.443 4.895 -7.242 1 89.31 113 ALA B C 1
ATOM 2129 O O . ALA B 1 113 ? 3.1 3.852 -7.211 1 89.31 113 ALA B O 1
ATOM 2130 N N . TRP B 1 114 ? 1.239 4.98 -6.805 1 88.75 114 TRP B N 1
ATOM 2131 C CA . TRP B 1 114 ? 0.585 3.811 -6.227 1 88.75 114 TRP B CA 1
ATOM 2132 C C . TRP B 1 114 ? 0.614 2.633 -7.195 1 88.75 114 TRP B C 1
ATOM 2134 O O . TRP B 1 114 ? 1.13 1.562 -6.863 1 88.75 114 TRP B O 1
ATOM 2144 N N . ASP B 1 115 ? 0.186 2.822 -8.297 1 90.88 115 ASP B N 1
ATOM 2145 C CA . ASP B 1 115 ? 0.071 1.741 -9.266 1 90.88 115 ASP B CA 1
ATOM 2146 C C . ASP B 1 115 ? 1.446 1.297 -9.758 1 90.88 115 ASP B C 1
ATOM 2148 O O . ASP B 1 115 ? 1.764 0.106 -9.742 1 90.88 115 ASP B O 1
ATOM 2152 N N . ILE B 1 116 ? 2.27 2.236 -10.141 1 94.06 116 ILE B N 1
ATOM 2153 C CA . ILE B 1 116 ? 3.529 1.922 -10.805 1 94.06 116 ILE B CA 1
ATOM 2154 C C . ILE B 1 116 ? 4.496 1.294 -9.805 1 94.06 116 ILE B C 1
ATOM 2156 O O . ILE B 1 116 ? 5.43 0.586 -10.195 1 94.06 116 ILE B O 1
ATOM 2160 N N . SER B 1 117 ? 4.281 1.533 -8.508 1 97 117 SER B N 1
ATOM 2161 C CA . SER B 1 117 ? 5.191 1.01 -7.5 1 97 117 SER B CA 1
ATOM 2162 C C . SER B 1 117 ? 4.734 -0.354 -6.992 1 97 117 SER B C 1
ATOM 2164 O O . SER B 1 117 ? 5.477 -1.046 -6.297 1 97 117 SER B O 1
ATOM 2166 N N . GLN B 1 118 ? 3.525 -0.765 -7.367 1 96.06 118 GLN B N 1
ATOM 2167 C CA . GLN B 1 118 ? 2.99 -1.936 -6.68 1 96.06 118 GLN B CA 1
ATOM 2168 C C . GLN B 1 118 ? 2.613 -3.031 -7.676 1 96.06 118 GLN B C 1
ATOM 2170 O O . GLN B 1 118 ? 2.605 -4.215 -7.328 1 96.06 118 GLN B O 1
ATOM 2175 N N . TYR B 1 119 ? 2.305 -2.643 -8.883 1 94 119 TYR B N 1
ATOM 2176 C CA . TYR B 1 119 ? 1.726 -3.625 -9.797 1 94 119 TYR B CA 1
ATOM 2177 C C . TYR B 1 119 ? 2.518 -3.699 -11.094 1 94 119 TYR B C 1
ATOM 2179 O O . TYR B 1 119 ? 3.121 -2.711 -11.516 1 94 119 TYR B O 1
ATOM 2187 N N . PRO B 1 120 ? 2.504 -4.855 -11.719 1 93.31 120 PRO B N 1
ATOM 2188 C CA . PRO B 1 120 ? 2.975 -4.895 -13.102 1 93.31 120 PRO B CA 1
ATOM 2189 C C . PRO B 1 120 ? 2.031 -4.18 -14.062 1 93.31 120 PRO B C 1
ATOM 2191 O O . PRO B 1 120 ? 0.83 -4.082 -13.797 1 93.31 120 PRO B O 1
ATOM 2194 N N . PHE B 1 121 ? 2.588 -3.721 -15.125 1 89.88 121 PHE B N 1
ATOM 2195 C CA . PHE B 1 121 ? 1.773 -3.025 -16.109 1 89.88 121 PHE B CA 1
ATOM 2196 C C . PHE B 1 121 ? 2.375 -3.168 -17.516 1 89.88 121 PHE B C 1
ATOM 2198 O O . PHE B 1 121 ? 3.549 -3.518 -17.656 1 89.88 121 PHE B O 1
ATOM 2205 N N . PHE B 1 122 ? 1.524 -3.012 -18.438 1 85.25 122 PHE B N 1
ATOM 2206 C CA . PHE B 1 122 ? 1.994 -3.051 -19.812 1 85.25 122 PHE B CA 1
ATOM 2207 C C . PHE B 1 122 ? 2.682 -1.743 -20.188 1 85.25 122 PHE B C 1
ATOM 2209 O O . PHE B 1 122 ? 2.148 -0.661 -19.938 1 85.25 122 PHE B O 1
ATOM 2216 N N . ASN B 1 123 ? 3.855 -1.823 -20.641 1 84.88 123 ASN B N 1
ATOM 2217 C CA . ASN B 1 123 ? 4.617 -0.741 -21.25 1 84.88 123 ASN B CA 1
ATOM 2218 C C . ASN B 1 123 ? 4.941 -1.042 -22.703 1 84.88 123 ASN B C 1
ATOM 2220 O O . ASN B 1 123 ? 5.891 -1.771 -23 1 84.88 123 ASN B O 1
ATOM 2224 N N . ALA B 1 124 ? 4.137 -0.532 -23.578 1 83.81 124 ALA B N 1
ATOM 2225 C CA . ALA B 1 124 ? 4.141 -0.911 -25 1 83.81 124 ALA B CA 1
ATOM 2226 C C . ALA B 1 124 ? 3.814 -2.391 -25.172 1 83.81 124 ALA B C 1
ATOM 2228 O O . ALA B 1 124 ? 2.754 -2.854 -24.734 1 83.81 124 ALA B O 1
ATOM 2229 N N . ASP B 1 125 ? 4.633 -3.213 -25.594 1 79.44 125 ASP B N 1
ATOM 2230 C CA . ASP B 1 125 ? 4.32 -4.609 -25.891 1 79.44 125 ASP B CA 1
ATOM 2231 C C . ASP B 1 125 ? 5.004 -5.543 -24.891 1 79.44 125 ASP B C 1
ATOM 2233 O O . ASP B 1 125 ? 5.109 -6.746 -25.125 1 79.44 125 ASP B O 1
ATOM 2237 N N . THR B 1 126 ? 5.418 -4.832 -23.797 1 86.44 126 THR B N 1
ATOM 2238 C CA . THR B 1 126 ? 6.117 -5.652 -22.812 1 86.44 126 THR B CA 1
ATOM 2239 C C . THR B 1 126 ? 5.547 -5.422 -21.422 1 86.44 126 THR B C 1
ATOM 2241 O O . THR B 1 126 ? 5 -4.355 -21.141 1 86.44 126 THR B O 1
ATOM 2244 N N . VAL B 1 127 ? 5.516 -6.457 -20.609 1 89.56 127 VAL B N 1
ATOM 2245 C CA . VAL B 1 127 ? 5.117 -6.324 -19.219 1 89.56 127 VAL B CA 1
ATOM 2246 C C . VAL B 1 127 ? 6.285 -5.773 -18.391 1 89.56 127 VAL B C 1
ATOM 2248 O O . VAL B 1 127 ? 7.398 -6.297 -18.453 1 89.56 127 VAL B O 1
ATOM 2251 N N . THR B 1 128 ? 6.02 -4.711 -17.75 1 93.81 128 THR B N 1
ATOM 2252 C CA . THR B 1 128 ? 6.988 -4.039 -16.891 1 93.81 128 THR B CA 1
ATOM 2253 C C . THR B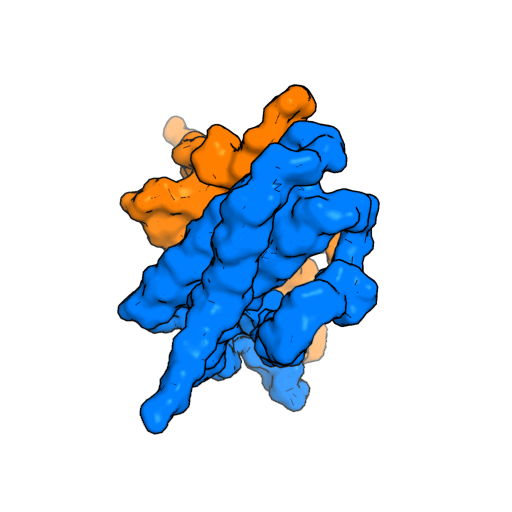 1 128 ? 6.578 -4.156 -15.43 1 93.81 128 THR B C 1
ATOM 2255 O O . THR B 1 128 ? 5.391 -4.082 -15.102 1 93.81 128 THR B O 1
ATOM 2258 N N . THR B 1 129 ? 7.543 -4.449 -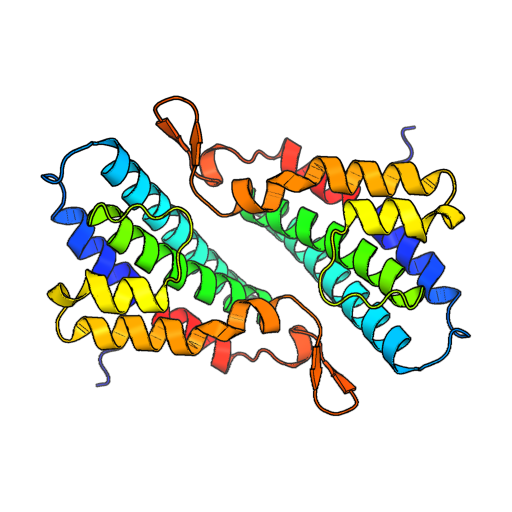14.539 1 96.44 129 THR B N 1
ATOM 2259 C CA . THR B 1 129 ? 7.281 -4.504 -13.109 1 96.44 129 THR B CA 1
ATOM 2260 C C . THR B 1 129 ? 7.809 -3.254 -12.406 1 96.44 129 THR B C 1
ATOM 2262 O O . THR B 1 129 ? 8.594 -2.5 -12.984 1 96.44 129 THR B O 1
ATOM 2265 N N . PRO B 1 130 ? 7.398 -3.01 -11.156 1 97.81 130 PRO B N 1
ATOM 2266 C CA . PRO B 1 130 ? 7.887 -1.854 -10.398 1 97.81 130 PRO B CA 1
ATOM 2267 C C . PRO B 1 130 ? 9.406 -1.816 -10.289 1 97.81 130 PRO B C 1
ATOM 2269 O O . PRO B 1 130 ? 10.016 -0.746 -10.398 1 97.81 130 PRO B O 1
ATOM 2272 N N . GLU B 1 131 ? 10 -2.98 -10.141 1 97.31 131 GLU B N 1
ATOM 2273 C CA . GLU B 1 131 ? 11.453 -3.053 -9.992 1 97.31 131 GLU B CA 1
ATOM 2274 C C . GLU B 1 131 ? 12.164 -2.529 -11.234 1 97.31 131 GLU B C 1
ATOM 2276 O O . GLU B 1 131 ? 13.258 -1.97 -11.141 1 97.31 131 GLU B O 1
ATOM 2281 N N . ASP B 1 132 ? 11.5 -2.625 -12.367 1 95.56 132 ASP B N 1
ATOM 2282 C CA . ASP B 1 132 ? 12.078 -2.225 -13.648 1 95.56 132 ASP B CA 1
ATOM 2283 C C . ASP B 1 132 ? 11.836 -0.74 -13.914 1 95.56 132 ASP B C 1
ATOM 2285 O O . ASP B 1 132 ? 12.562 -0.125 -14.703 1 95.56 132 ASP B O 1
ATOM 2289 N N . PHE B 1 133 ? 10.922 -0.199 -13.328 1 96.38 133 PHE B N 1
ATOM 2290 C CA . PHE B 1 133 ? 10.43 1.1 -13.773 1 96.38 133 PHE B CA 1
ATOM 2291 C C . PHE B 1 133 ? 10.805 2.191 -12.781 1 96.38 133 PHE B C 1
ATOM 2293 O O . PHE B 1 133 ? 11.219 3.283 -13.18 1 96.38 133 PHE B O 1
ATOM 2300 N N . VAL B 1 134 ? 10.68 1.93 -11.508 1 98.06 134 VAL B N 1
ATOM 2301 C CA . VAL B 1 134 ? 10.891 2.959 -10.492 1 98.06 134 VAL B CA 1
ATOM 2302 C C . VAL B 1 134 ? 12.391 3.182 -10.297 1 98.06 134 VAL B C 1
ATOM 2304 O O . VAL B 1 134 ? 13.141 2.23 -10.07 1 98.06 134 VAL B O 1
ATOM 2307 N N . THR B 1 135 ? 12.773 4.406 -10.352 1 98.06 135 THR B N 1
ATOM 2308 C CA . THR B 1 135 ? 14.195 4.723 -10.289 1 98.06 135 THR B CA 1
ATOM 2309 C C . THR B 1 135 ? 14.539 5.426 -8.984 1 98.06 135 THR B C 1
ATOM 2311 O O . THR B 1 135 ? 13.648 5.883 -8.266 1 98.06 135 THR B O 1
ATOM 2314 N N . GLU B 1 136 ? 15.82 5.504 -8.773 1 98.38 136 GLU B N 1
ATOM 2315 C CA . GLU B 1 136 ? 16.312 6.238 -7.609 1 98.38 136 GLU B CA 1
ATOM 2316 C C . GLU B 1 136 ? 15.914 7.707 -7.668 1 98.38 136 GLU B C 1
ATOM 2318 O O . GLU B 1 136 ? 15.57 8.305 -6.645 1 98.38 136 GLU B O 1
ATOM 2323 N N . GLU B 1 137 ? 16 8.281 -8.82 1 98.19 137 GLU B N 1
ATOM 2324 C CA . GLU B 1 137 ? 15.648 9.68 -9 1 98.19 137 GLU B CA 1
ATOM 2325 C C . GLU B 1 137 ? 14.188 9.93 -8.633 1 98.19 137 GLU B C 1
ATOM 2327 O O . GLU B 1 137 ? 13.867 10.914 -7.973 1 98.19 137 GLU B O 1
ATOM 2332 N N . MET B 1 138 ? 13.297 9.047 -9.094 1 97.69 138 MET B N 1
ATOM 2333 C CA . MET B 1 138 ? 11.891 9.148 -8.734 1 97.69 138 MET B CA 1
ATOM 2334 C C . MET B 1 138 ? 11.703 9.117 -7.223 1 97.69 138 MET B C 1
ATOM 2336 O O . MET B 1 138 ? 10.938 9.906 -6.668 1 97.69 138 MET B O 1
ATOM 2340 N N . CYS B 1 139 ? 12.453 8.227 -6.574 1 98 139 CYS B N 1
ATOM 2341 C CA . CYS B 1 139 ? 12.344 8.047 -5.133 1 98 139 CYS B CA 1
ATOM 2342 C C . CYS B 1 139 ? 12.844 9.281 -4.391 1 98 139 CYS B C 1
ATOM 2344 O O . CYS B 1 139 ? 12.211 9.742 -3.439 1 98 139 CYS B O 1
ATOM 2346 N N . ARG B 1 140 ? 13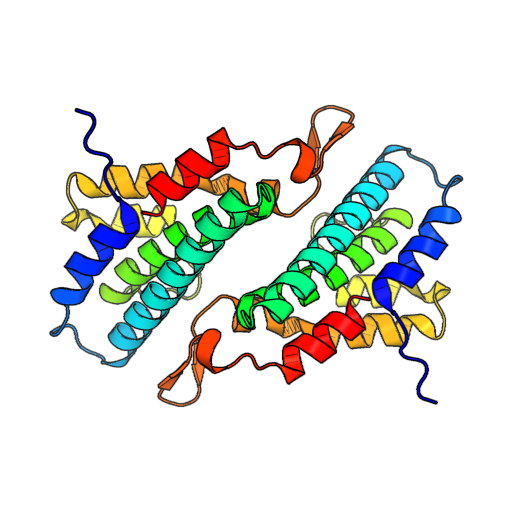.969 9.844 -4.773 1 98 140 ARG B N 1
ATOM 2347 C CA . ARG B 1 140 ? 14.523 11.031 -4.129 1 98 140 ARG B CA 1
ATOM 2348 C C . ARG B 1 140 ? 13.57 12.219 -4.254 1 98 140 ARG B C 1
ATOM 2350 O O . ARG B 1 140 ? 13.367 12.961 -3.289 1 98 140 ARG B O 1
ATOM 2357 N N . GLU B 1 141 ? 13.023 12.367 -5.438 1 96.88 141 GLU B N 1
ATOM 2358 C CA . GLU B 1 141 ? 12.031 13.43 -5.625 1 96.88 141 GLU B CA 1
ATOM 2359 C C . GLU B 1 141 ? 10.797 13.188 -4.766 1 96.88 141 GLU B C 1
ATOM 2361 O O . GLU B 1 141 ? 10.242 14.125 -4.191 1 96.88 141 GLU B O 1
ATOM 2366 N N . GLY B 1 142 ? 10.352 11.883 -4.742 1 96.75 142 GLY B N 1
ATOM 2367 C CA . GLY B 1 142 ? 9.219 11.539 -3.893 1 96.75 142 GLY B CA 1
ATOM 2368 C C . GLY B 1 142 ? 9.453 11.859 -2.43 1 96.75 142 GLY B C 1
ATOM 2369 O O . GLY B 1 142 ? 8.57 12.398 -1.759 1 96.75 142 GLY B O 1
ATOM 2370 N N . ILE B 1 143 ? 10.617 11.562 -1.898 1 97.12 143 ILE B N 1
ATOM 2371 C CA . ILE B 1 143 ? 10.969 11.836 -0.51 1 97.12 143 ILE B CA 1
ATOM 2372 C C . ILE B 1 143 ? 11.031 13.352 -0.281 1 97.12 143 ILE B C 1
ATOM 2374 O O . ILE B 1 143 ? 10.609 13.844 0.769 1 97.12 143 ILE B O 1
ATOM 2378 N N . ARG B 1 144 ? 11.523 14.07 -1.22 1 95.31 144 ARG B N 1
ATOM 2379 C CA . ARG B 1 144 ? 11.539 15.523 -1.115 1 95.31 144 ARG B CA 1
ATOM 2380 C C . ARG B 1 144 ? 10.133 16.078 -0.928 1 95.31 144 ARG B C 1
ATOM 2382 O O . ARG B 1 144 ? 9.914 16.953 -0.081 1 95.31 144 ARG B O 1
ATOM 2389 N N . TYR B 1 145 ? 9.203 15.586 -1.722 1 92.94 145 TYR B N 1
ATOM 2390 C CA . TYR B 1 145 ? 7.812 16.016 -1.606 1 92.94 145 TYR B CA 1
ATOM 2391 C C . TYR B 1 145 ? 7.23 15.617 -0.253 1 92.94 145 TYR B C 1
ATOM 2393 O O . TYR B 1 145 ? 6.402 16.344 0.308 1 92.94 145 TYR B O 1
ATOM 2401 N N . SER B 1 146 ? 7.676 14.453 0.221 1 92.81 146 SER B N 1
ATOM 2402 C CA . SER B 1 146 ? 7.156 13.93 1.479 1 92.81 146 SER B CA 1
ATOM 2403 C C . SER B 1 146 ? 7.707 14.703 2.672 1 92.81 146 SER B C 1
ATOM 2405 O O . SER B 1 146 ? 7.043 14.812 3.705 1 92.81 146 SER B O 1
ATOM 2407 N N . ASP B 1 147 ? 8.875 15.203 2.568 1 90.06 147 ASP B N 1
ATOM 2408 C CA . ASP B 1 147 ? 9.523 15.961 3.641 1 90.06 147 ASP B CA 1
ATOM 2409 C C . ASP B 1 147 ? 8.812 17.297 3.877 1 90.06 147 ASP B C 1
ATOM 2411 O O . ASP B 1 147 ? 8.688 17.734 5.02 1 90.06 147 ASP B O 1
#

Radius of gyration: 20.2 Å; Cα contacts (8 Å, |Δi|>4): 453; chains: 2; bounding box: 36×62×47 Å

Nearest PDB structures (foldseek):
  1wol-assembly1_A  TM=8.060E-01  e=2.254E-03  Sulfurisphaera tokodaii str. 7
  2hsb-assembly1_A  TM=8.734E-01  e=1.294E-01  Archaeoglobus fulgidus
  6o3e-assembly1_B  TM=3.847E-01  e=1.357E+00  Mus musculus
  2xra-assembly1_A  TM=3.683E-01  e=9.078E+00  synthetic construct
  1wol-assembly1_A  TM=8.061E-01  e=2.295E-03  Sulfurisphaera tokodaii str. 7

pLDDT: mean 83.5, std 17.62, range [25.17, 98.75]

Organism: NCBI:txid1294262

Sequence (294 aa):
MSQTQHVTRFIISCHLAYLTSIDPPKFREFAKGFYRVARRDNERAKRALEIRDFPECFFYSQQSVEKSVKAMLELKLIYRKEHDVIADASSNLQDLGEELDVVLNALDYLSGAWDISQYPFFNADTVTTPEDFVTEEMCREGIRYSDMSQTQHVTRFIISCHLAYLTSIDPPKFREFAKGFYRVARRDNERAKRALEIRDFPECFFYSQQSVEKSVKAMLELKLIYRKEHDVIADASSNLQDLGEELDVVLNALDYLSGAWDISQYPFFNADTVTTPEDFVTEEMCREGIRYSD

Secondary structure (DSSP, 8-state):
-------HHHHHHHHHHHGGGPSPHHHHHHHHHHHHHHHHHHHHHHHHHHTT-HHHHHHHHHHHHHHHHHHHHHHTT---SS--HHHHHHHH-GGGTTHHHHHHHHHHHHTTHHHHHHS-EEETTEEE-HHHH--HHHHHHHHHHH-/-------HHHHHHHHHHHGGGPSSHHHHHHHHHHHHHHHHHHHHHHHHHHTT-HHHHHHHHHHHHHHHHHHHHHHTT---SS--HHHHHHHH-GGGTTHHHHHHHHHHHHTTHHHHHHS-EEETTEEE-HHHH--HHHHHHHHHHH-

Solvent-accessible surface area (backbone atoms only — not comparable to full-atom values): 15063 Å² total; per-residue (Å²): 132,80,75,78,58,50,41,34,42,47,54,35,55,59,48,58,70,66,45,80,75,58,83,61,66,64,39,48,46,45,16,52,34,24,37,54,47,15,52,52,26,40,52,49,12,53,53,24,49,76,72,64,37,28,20,59,10,29,32,23,11,32,49,11,34,54,30,22,50,48,16,52,41,27,64,69,64,58,77,58,94,75,72,57,62,66,63,48,44,67,74,69,38,59,88,51,53,76,55,34,55,55,48,51,48,40,51,58,72,32,64,59,28,60,54,50,30,66,40,53,43,75,56,84,95,39,74,40,40,16,82,77,66,46,40,68,66,57,23,54,53,30,43,41,36,27,49,133,80,76,78,59,48,41,36,41,46,53,35,56,58,47,58,70,66,46,78,75,59,81,63,67,64,38,48,45,44,17,50,34,24,38,52,47,15,52,51,25,39,50,49,12,53,54,24,50,75,73,65,37,30,19,60,11,29,32,22,12,32,50,10,34,54,30,22,52,48,16,53,40,25,63,68,64,55,77,57,95,73,72,59,62,68,65,48,45,66,71,67,39,60,89,53,53,77,54,35,56,56,48,51,49,40,49,59,73,34,64,58,28,60,53,51,31,66,37,53,43,76,56,86,95,38,74,39,38,16,82,76,65,45,39,66,67,58,24,54,54,30,42,42,38,28,48

InterPro domains:
  IPR007842 HEPN domain [PF05168] (34-144)
  IPR007842 HEPN domain [PS50910] (35-147)
  IPR007842 HEPN domain [SM00748] (35-138)

Foldseek 3Di:
DPPLPLAQLVLLVVVLVVLPPPDDPVLNVVLVVLSVQLVVLLVQLVVCLVVPVQLSNLQSLLSSLQSSLVSVLSSVVPDDPDDPSLVSLVVPVCVSPPSSVLSNVLNVLSVCSNDLSCHWDDDDPDIDHNVRPGHSVSSVVSSSSSD/DPPLPLAQLVLLVVVLVVLPPDDDPVLNVVLVVLSVQLVVLLVQLVVCLVVPVQLSNLQSLLSSLQSSLVSVLSSVVPDDPDDPSLVSLVVPVCVSPPSSVLSNVLNVLSVCSNDLSCHWDDDDPDIDHNVRPGHSVSSVVSSSSSD